Protein AF-T1BEV4-F1 (afdb_monomer_lite)

Sequence (276 aa):
MDVPSLDAVIFLNPRDSVIDVVQSVGRVMRKSPGKEYGYIILPIATTWDMEPEEALDNNENFRVVWTVLQALRAHDERLNAEINKIELNKKESDRIQVIGLKETPLPKQGLPLTFDDQDIGQWKEAIYARIVKKCGTKRYWESWSNDVATIAQTQISRIKGLISSPDPHPRTVFNEFLESLRSTINPDIGQEEAIEMLSQHIITKPVFDALFAGGSFVQNNPVSQSLQKVLIELEGRSLEVETKELEGFYDDVRERASGIDNAEGRQKIVVELYDK

Structure (mmCIF, N/CA/C/O backbone):
data_AF-T1BEV4-F1
#
_entry.id   AF-T1BEV4-F1
#
loop_
_atom_site.group_PDB
_atom_site.id
_atom_site.type_symbol
_atom_site.label_atom_id
_atom_site.label_alt_id
_atom_site.label_comp_id
_atom_site.label_asym_id
_atom_site.label_entity_id
_atom_site.label_seq_id
_atom_site.pdbx_PDB_ins_code
_atom_site.Cartn_x
_atom_site.Cartn_y
_atom_site.Cartn_z
_atom_site.occupancy
_atom_site.B_iso_or_equiv
_atom_site.auth_seq_id
_atom_site.auth_comp_id
_atom_site.auth_asym_id
_atom_site.auth_atom_id
_atom_site.pdbx_PDB_model_num
ATOM 1 N N . MET A 1 1 ? -8.264 4.330 -38.714 1.00 51.75 1 MET A N 1
ATOM 2 C CA . MET A 1 1 ? -8.455 2.871 -38.839 1.00 51.75 1 MET A CA 1
ATOM 3 C C . MET A 1 1 ? -8.085 2.223 -37.519 1.00 51.75 1 MET A C 1
ATOM 5 O O . MET A 1 1 ? -7.135 2.671 -36.888 1.00 51.75 1 MET A O 1
ATOM 9 N N . ASP A 1 2 ? -8.878 1.262 -37.068 1.00 55.88 2 ASP A N 1
ATOM 10 C CA . ASP A 1 2 ? -8.770 0.632 -35.754 1.00 55.88 2 ASP A CA 1
ATOM 11 C C . ASP A 1 2 ? -8.450 -0.852 -35.947 1.00 55.88 2 ASP A C 1
ATOM 13 O O . ASP A 1 2 ? -9.147 -1.523 -36.705 1.00 55.88 2 ASP A O 1
ATOM 17 N N . VAL A 1 3 ? -7.361 -1.336 -35.348 1.00 65.19 3 VAL A N 1
ATOM 18 C CA . VAL A 1 3 ? -6.818 -2.676 -35.617 1.00 65.19 3 VAL A CA 1
ATOM 19 C C . VAL A 1 3 ? -6.565 -3.377 -34.277 1.00 65.19 3 VAL A C 1
ATOM 21 O O . VAL A 1 3 ? -5.513 -3.176 -33.674 1.00 65.19 3 VAL A O 1
ATOM 24 N N . PRO A 1 4 ? -7.527 -4.178 -33.775 1.00 64.62 4 PRO A N 1
ATOM 25 C CA . PRO A 1 4 ? -7.416 -4.868 -32.483 1.00 64.62 4 PRO A CA 1
ATOM 26 C C . PRO A 1 4 ? -6.271 -5.890 -32.399 1.00 64.62 4 PRO A C 1
ATOM 28 O O . PRO A 1 4 ? -5.855 -6.258 -31.303 1.00 64.62 4 PRO A O 1
ATOM 31 N N . SER A 1 5 ? -5.744 -6.334 -33.542 1.00 72.81 5 SER A N 1
ATOM 32 C CA . SER A 1 5 ? -4.659 -7.316 -33.651 1.00 72.81 5 SER A CA 1
ATOM 33 C C . SER A 1 5 ? -3.255 -6.719 -33.479 1.00 72.81 5 SER A C 1
ATOM 35 O O . SER A 1 5 ? -2.282 -7.330 -33.895 1.00 72.81 5 SER A O 1
ATOM 37 N N . LEU A 1 6 ? -3.127 -5.499 -32.953 1.00 81.88 6 LEU A N 1
ATOM 38 C CA . LEU A 1 6 ? -1.830 -4.843 -32.793 1.00 81.88 6 LEU A CA 1
ATOM 39 C C . LEU A 1 6 ? -1.075 -5.419 -31.584 1.00 81.88 6 LEU A C 1
ATOM 41 O O . LEU A 1 6 ? -1.461 -5.153 -30.447 1.00 81.88 6 LEU A O 1
ATOM 45 N N . ASP A 1 7 ? 0.001 -6.171 -31.808 1.00 83.81 7 ASP A N 1
ATOM 46 C CA . ASP A 1 7 ? 0.716 -6.884 -30.736 1.00 83.81 7 ASP A CA 1
ATOM 47 C C . ASP A 1 7 ? 1.642 -5.999 -29.897 1.00 83.81 7 ASP A C 1
ATOM 49 O O . ASP A 1 7 ? 1.833 -6.263 -28.710 1.00 83.81 7 ASP A O 1
ATOM 53 N N . ALA A 1 8 ? 2.186 -4.927 -30.480 1.00 88.31 8 ALA A N 1
ATOM 54 C CA . ALA A 1 8 ? 3.140 -4.059 -29.803 1.00 88.31 8 ALA A CA 1
ATOM 55 C C . ALA A 1 8 ? 3.024 -2.584 -30.211 1.00 88.31 8 ALA A C 1
ATOM 57 O O . ALA A 1 8 ? 2.630 -2.258 -31.332 1.00 88.31 8 ALA A O 1
ATOM 58 N N . VAL A 1 9 ? 3.436 -1.692 -29.308 1.00 89.19 9 VAL A N 1
ATOM 59 C CA . VAL A 1 9 ? 3.737 -0.283 -29.598 1.00 89.19 9 VAL A CA 1
ATOM 60 C C . VAL A 1 9 ? 5.173 0.025 -29.197 1.00 89.19 9 VAL A C 1
ATOM 62 O O . VAL A 1 9 ? 5.643 -0.425 -28.153 1.00 89.19 9 VAL A O 1
ATOM 65 N N . ILE A 1 10 ? 5.863 0.806 -30.024 1.00 89.50 10 ILE A N 1
ATOM 66 C CA . ILE A 1 10 ? 7.242 1.231 -29.779 1.00 89.50 10 ILE A CA 1
ATOM 67 C C . ILE A 1 10 ? 7.268 2.754 -29.680 1.00 89.50 10 ILE A C 1
ATOM 69 O O . ILE A 1 10 ? 6.798 3.440 -30.592 1.00 89.50 10 ILE A O 1
ATOM 73 N N . PHE A 1 11 ? 7.829 3.288 -28.595 1.00 86.38 11 PHE A N 1
ATOM 74 C CA . PHE A 1 11 ? 8.043 4.728 -28.436 1.00 86.38 11 PHE A CA 1
ATOM 75 C C . PHE A 1 11 ? 9.518 5.062 -28.655 1.00 86.38 11 PHE A C 1
ATOM 77 O O . PHE A 1 11 ? 10.328 4.928 -27.749 1.00 86.38 11 PHE A O 1
ATOM 84 N N . LEU A 1 12 ? 9.859 5.493 -29.872 1.00 81.56 12 LEU A N 1
ATOM 85 C CA . LEU A 1 12 ? 11.235 5.864 -30.236 1.00 81.56 12 LEU A CA 1
ATOM 86 C C . LEU A 1 12 ? 11.636 7.258 -29.743 1.00 81.56 12 LEU A C 1
ATOM 88 O O . LEU A 1 12 ? 12.811 7.512 -29.524 1.00 81.56 12 LEU A O 1
ATOM 92 N N . ASN A 1 13 ? 10.664 8.160 -29.602 1.00 77.44 13 ASN A N 1
ATOM 93 C CA . ASN A 1 13 ? 10.885 9.548 -29.209 1.00 77.44 13 ASN A CA 1
ATOM 94 C C . ASN A 1 13 ? 9.900 9.959 -28.107 1.00 77.44 13 ASN A C 1
ATOM 96 O O . ASN A 1 13 ? 8.783 9.422 -28.062 1.00 77.44 13 ASN A O 1
ATOM 100 N N . PRO A 1 14 ? 10.271 10.942 -27.262 1.00 69.06 14 PRO A N 1
ATOM 101 C CA . PRO A 1 14 ? 9.357 11.515 -26.285 1.00 69.06 14 PRO A CA 1
ATOM 102 C C . PRO A 1 14 ? 8.094 12.047 -26.958 1.00 69.06 14 PRO A C 1
ATOM 104 O O . PRO A 1 14 ? 8.155 12.711 -27.991 1.00 69.06 14 PRO A O 1
ATOM 107 N N . ARG A 1 15 ? 6.941 11.760 -26.353 1.00 70.31 15 ARG A N 1
ATOM 108 C CA . ARG A 1 15 ? 5.677 12.429 -26.661 1.00 70.31 15 ARG A CA 1
ATOM 109 C C . ARG A 1 15 ? 5.476 13.513 -25.615 1.00 70.31 15 ARG A C 1
ATOM 111 O O . ARG A 1 15 ? 5.489 13.208 -24.426 1.00 70.31 15 ARG A O 1
ATOM 118 N N . ASP A 1 16 ? 5.228 14.740 -26.052 1.00 67.94 16 ASP A N 1
ATOM 119 C CA . ASP A 1 16 ? 4.915 15.837 -25.126 1.00 67.94 16 ASP A CA 1
ATOM 120 C C . ASP A 1 16 ? 3.511 15.682 -24.509 1.00 67.94 16 ASP A C 1
ATOM 122 O O . ASP A 1 16 ? 3.211 16.242 -23.458 1.00 67.94 16 ASP A O 1
ATOM 126 N N . SER A 1 17 ? 2.648 14.876 -25.143 1.00 78.88 17 SER A N 1
ATOM 127 C CA . SER A 1 17 ? 1.273 14.612 -24.716 1.00 78.88 17 SER A CA 1
ATOM 128 C C . SER A 1 17 ? 1.148 13.254 -24.023 1.00 78.88 17 SER A C 1
ATOM 130 O O . SER A 1 17 ? 1.255 12.198 -24.649 1.00 78.88 17 SER A O 1
ATOM 132 N N . VAL A 1 18 ? 0.828 13.285 -22.728 1.00 75.12 18 VAL A N 1
ATOM 133 C CA . VAL A 1 18 ? 0.427 12.104 -21.940 1.00 75.12 18 VAL A CA 1
ATOM 134 C C . VAL A 1 18 ? -0.802 11.425 -22.560 1.00 75.12 18 VAL A C 1
ATOM 136 O O . VAL A 1 18 ? -0.874 10.200 -22.622 1.00 75.12 18 VAL A O 1
ATOM 139 N N . ILE A 1 19 ? -1.745 12.211 -23.089 1.00 79.75 19 ILE A N 1
ATOM 140 C CA . ILE A 1 19 ? -2.977 11.706 -23.714 1.00 79.75 19 ILE A CA 1
ATOM 141 C C . ILE A 1 19 ? -2.645 10.855 -24.946 1.00 79.75 19 ILE A C 1
ATOM 143 O O . ILE A 1 19 ? -3.225 9.784 -25.133 1.00 79.75 19 ILE A O 1
ATOM 147 N N . ASP A 1 20 ? -1.672 11.276 -25.755 1.00 80.50 20 ASP A N 1
ATOM 148 C CA . ASP A 1 20 ? -1.245 10.537 -26.947 1.00 80.50 20 ASP A CA 1
ATOM 149 C C . ASP A 1 20 ? -0.638 9.181 -26.583 1.00 80.50 20 ASP A C 1
ATOM 151 O O . ASP A 1 20 ? -0.859 8.187 -27.283 1.00 80.50 20 ASP A O 1
ATOM 155 N N . VAL A 1 21 ? 0.116 9.133 -25.482 1.00 82.19 21 VAL A N 1
ATOM 156 C CA . VAL A 1 21 ? 0.695 7.894 -24.958 1.00 82.19 21 VAL A CA 1
ATOM 157 C C . VAL A 1 21 ? -0.414 6.929 -24.550 1.00 82.19 21 VAL A C 1
ATOM 159 O O . VAL A 1 21 ? -0.429 5.792 -25.022 1.00 82.19 21 VAL A O 1
ATOM 162 N N . VAL A 1 22 ? -1.384 7.389 -23.754 1.00 81.75 22 VAL A N 1
ATOM 163 C CA . VAL A 1 22 ? -2.514 6.562 -23.297 1.00 81.75 22 VAL A CA 1
ATOM 164 C C . VAL A 1 22 ? -3.332 6.044 -24.478 1.00 81.75 22 VAL A C 1
ATOM 166 O O . VAL A 1 22 ? -3.654 4.859 -24.536 1.00 81.75 22 VAL A O 1
ATOM 169 N N . GLN A 1 23 ? -3.620 6.894 -25.466 1.00 82.69 23 GLN A N 1
ATOM 170 C CA . GLN A 1 23 ? -4.350 6.494 -26.673 1.00 82.69 23 GLN A CA 1
ATOM 171 C C . GLN A 1 23 ? -3.584 5.452 -27.496 1.00 82.69 23 GLN A C 1
ATOM 173 O O . GLN A 1 23 ? -4.185 4.518 -28.028 1.00 82.69 23 GLN A O 1
ATOM 178 N N . SER A 1 24 ? -2.261 5.591 -27.599 1.00 83.25 24 SER A N 1
ATOM 179 C CA . SER A 1 24 ? -1.410 4.652 -28.338 1.00 83.25 24 SER A CA 1
ATOM 180 C C . SER A 1 24 ? -1.341 3.294 -27.641 1.00 83.25 24 SER A C 1
ATOM 182 O O . SER A 1 24 ? -1.494 2.261 -28.291 1.00 83.25 24 SER A O 1
ATOM 184 N N . VAL A 1 25 ? -1.202 3.282 -26.314 1.00 83.44 25 VAL A N 1
ATOM 185 C CA . VAL A 1 25 ? -1.190 2.038 -25.534 1.00 83.44 25 VAL A CA 1
ATOM 186 C C . VAL A 1 25 ? -2.572 1.383 -25.492 1.00 83.44 25 VAL A C 1
ATOM 188 O O . VAL A 1 25 ? -2.686 0.171 -25.663 1.00 83.44 25 VAL A O 1
ATOM 191 N N . GLY A 1 26 ? -3.643 2.167 -25.361 1.00 81.56 26 GLY A N 1
ATOM 192 C CA . GLY A 1 26 ? -5.020 1.665 -25.356 1.00 81.56 26 GLY A CA 1
ATOM 193 C C . GLY A 1 26 ? -5.419 0.935 -26.644 1.00 81.56 26 GLY A C 1
ATOM 194 O O . GLY A 1 26 ? -6.353 0.133 -26.635 1.00 81.56 26 GLY A O 1
ATOM 195 N N . ARG A 1 27 ? -4.700 1.159 -27.754 1.00 81.50 27 ARG A N 1
ATOM 196 C CA . ARG A 1 27 ? -4.850 0.375 -28.992 1.00 81.50 27 ARG A CA 1
ATOM 197 C C . ARG A 1 27 ? -4.244 -1.023 -28.863 1.00 81.50 27 ARG A C 1
ATOM 199 O O . ARG A 1 27 ? -4.867 -1.982 -29.306 1.00 81.50 27 ARG A O 1
ATOM 206 N N . VAL A 1 28 ? -3.081 -1.139 -28.221 1.00 84.50 28 VAL A N 1
ATOM 207 C CA . VAL A 1 28 ? -2.393 -2.417 -27.967 1.00 84.50 28 VAL A CA 1
ATOM 208 C C . VAL A 1 28 ? -3.131 -3.242 -26.915 1.00 84.50 28 VAL A C 1
ATOM 210 O O . VAL A 1 28 ? -3.188 -4.457 -27.020 1.00 84.50 28 VAL A O 1
ATOM 213 N N . MET A 1 29 ? -3.750 -2.631 -25.909 1.00 78.44 29 MET A N 1
ATOM 214 C CA . MET A 1 29 ? -4.339 -3.389 -24.790 1.00 78.44 29 MET A CA 1
ATOM 215 C C . MET A 1 29 ? -5.648 -4.127 -25.120 1.00 78.44 29 MET A C 1
ATOM 217 O O . MET A 1 29 ? -6.229 -4.799 -24.268 1.00 78.44 29 MET A O 1
ATOM 221 N N . ARG A 1 30 ? -6.138 -4.034 -26.358 1.00 82.25 30 ARG A N 1
ATOM 222 C CA . ARG A 1 30 ? -7.382 -4.687 -26.776 1.00 82.25 30 ARG A CA 1
ATOM 223 C C . ARG A 1 30 ? -7.187 -6.185 -26.968 1.00 82.25 30 ARG A C 1
ATOM 225 O O . ARG A 1 30 ? -6.189 -6.634 -27.529 1.00 82.25 30 ARG A O 1
ATOM 232 N N . LYS A 1 31 ? -8.184 -6.953 -26.524 1.00 84.94 31 LYS A N 1
ATOM 233 C CA . LYS A 1 31 ? -8.220 -8.406 -26.703 1.00 84.94 31 LYS A CA 1
ATOM 234 C C . LYS A 1 31 ? -8.505 -8.753 -28.162 1.00 84.94 31 LYS A C 1
ATOM 236 O O . LYS A 1 31 ? -9.389 -8.165 -28.783 1.00 84.94 31 LYS A O 1
ATOM 241 N N . SER A 1 32 ? -7.788 -9.747 -28.668 1.00 87.12 32 SER A N 1
ATOM 242 C CA . SER A 1 32 ? -7.964 -10.316 -30.003 1.00 87.12 32 SER A CA 1
ATOM 243 C C . SER A 1 32 ? -7.764 -11.834 -29.923 1.00 87.12 32 SER A C 1
ATOM 245 O O . SER A 1 32 ? -6.961 -12.280 -29.098 1.00 87.12 32 SER A O 1
ATOM 247 N N . PRO A 1 33 ? -8.463 -12.648 -30.736 1.00 86.44 33 PRO A N 1
ATOM 248 C CA . PRO A 1 33 ? -8.212 -14.085 -30.804 1.00 86.44 33 PRO A CA 1
ATOM 249 C C . PRO A 1 33 ? -6.727 -14.379 -31.067 1.00 86.44 33 PRO A C 1
ATOM 251 O O . PRO A 1 33 ? -6.141 -13.792 -31.974 1.00 86.44 33 PRO A O 1
ATOM 254 N N . GLY A 1 34 ? -6.125 -15.259 -30.261 1.00 84.31 34 GLY A N 1
ATOM 255 C CA . GLY A 1 34 ? -4.711 -15.650 -30.373 1.00 84.31 34 GLY A CA 1
ATOM 256 C C . GLY A 1 34 ? -3.701 -14.708 -29.707 1.00 84.31 34 GLY A C 1
ATOM 257 O O . GLY A 1 34 ? -2.520 -15.031 -29.674 1.00 84.31 34 GLY A O 1
ATOM 258 N N . LYS A 1 35 ? -4.139 -13.573 -29.150 1.00 86.69 35 LYS A N 1
ATOM 259 C CA . LYS A 1 35 ? -3.260 -12.625 -28.461 1.00 86.69 35 LYS A CA 1
ATOM 260 C C . LYS A 1 35 ? -3.222 -12.891 -26.959 1.00 86.69 35 LYS A C 1
ATOM 262 O O . LYS A 1 35 ? -4.224 -12.687 -26.273 1.00 86.69 35 LYS A O 1
ATOM 267 N N . GLU A 1 36 ? -2.055 -13.284 -26.455 1.00 84.25 36 GLU A N 1
ATOM 268 C CA . GLU A 1 36 ? -1.827 -13.492 -25.018 1.00 84.25 36 GLU A CA 1
ATOM 269 C C . GLU A 1 36 ? -1.378 -12.208 -24.307 1.00 84.25 36 GLU A C 1
ATOM 271 O O . GLU A 1 36 ? -1.879 -11.892 -23.228 1.00 84.25 36 GLU A O 1
ATOM 276 N N . TYR A 1 37 ? -0.501 -11.426 -24.946 1.00 85.19 37 TYR A N 1
ATOM 277 C CA . TYR A 1 37 ? 0.087 -10.213 -24.375 1.00 85.19 37 TYR A CA 1
ATOM 278 C C . TYR A 1 37 ? 0.076 -9.049 -25.369 1.00 85.19 37 TYR A C 1
ATOM 280 O O . TYR A 1 37 ? 0.082 -9.233 -26.585 1.00 85.19 37 TYR A O 1
ATOM 288 N N . GLY A 1 38 ? 0.042 -7.830 -24.832 1.00 88.06 38 GLY A N 1
ATOM 289 C CA . GLY A 1 38 ? 0.290 -6.600 -25.574 1.00 88.06 38 GLY A CA 1
ATOM 290 C C . GLY A 1 38 ? 1.582 -5.962 -25.078 1.00 88.06 38 GLY A C 1
ATOM 291 O O . GLY A 1 38 ? 1.722 -5.741 -23.877 1.00 88.06 38 GLY A O 1
ATOM 292 N N . TYR A 1 39 ? 2.516 -5.674 -25.981 1.00 89.00 39 TYR A N 1
ATOM 293 C CA . TYR A 1 39 ? 3.852 -5.203 -25.618 1.00 89.00 39 TYR A CA 1
ATOM 294 C C . TYR A 1 39 ? 3.997 -3.691 -25.788 1.00 89.00 39 TYR A C 1
ATOM 296 O O . TYR A 1 39 ? 3.563 -3.100 -26.777 1.00 89.00 39 TYR A O 1
ATOM 304 N N . ILE A 1 40 ? 4.659 -3.058 -24.825 1.00 89.56 40 ILE A N 1
ATOM 305 C CA . ILE A 1 40 ? 5.091 -1.663 -24.908 1.00 89.56 40 ILE A CA 1
ATOM 306 C C . ILE A 1 40 ? 6.611 -1.684 -24.860 1.00 89.56 40 ILE A C 1
ATOM 308 O O . ILE A 1 40 ? 7.188 -2.129 -23.873 1.00 89.56 40 ILE A O 1
ATOM 312 N N . ILE A 1 41 ? 7.253 -1.234 -25.934 1.00 89.88 41 ILE A N 1
ATOM 313 C CA . ILE A 1 41 ? 8.705 -1.300 -26.087 1.00 89.88 41 ILE A CA 1
ATOM 314 C C . ILE A 1 41 ? 9.267 0.119 -26.051 1.00 89.88 41 ILE A C 1
ATOM 316 O O . ILE A 1 41 ? 8.861 0.988 -26.828 1.00 89.88 41 ILE A O 1
ATOM 320 N N . LEU A 1 42 ? 10.211 0.338 -25.140 1.00 88.50 42 LEU A N 1
ATOM 321 C CA . LEU A 1 42 ? 10.866 1.619 -24.898 1.00 88.50 42 LEU A CA 1
ATOM 322 C C . LEU A 1 42 ? 12.375 1.451 -25.128 1.00 88.50 42 LEU A C 1
ATOM 324 O O . LEU A 1 42 ? 13.092 1.099 -24.193 1.00 88.50 42 LEU A O 1
ATOM 328 N N . PRO A 1 43 ? 12.865 1.621 -26.367 1.00 86.94 43 PRO A N 1
ATOM 329 C CA . PRO A 1 43 ? 14.290 1.544 -26.642 1.00 86.94 43 PRO A CA 1
ATOM 330 C C . PRO A 1 43 ? 14.992 2.793 -26.113 1.00 86.94 43 PRO A C 1
ATOM 332 O O . PRO A 1 43 ? 14.565 3.917 -26.374 1.00 86.94 43 PRO A O 1
ATOM 335 N N . ILE A 1 44 ? 16.083 2.587 -25.380 1.00 82.81 44 ILE A N 1
ATOM 336 C CA . ILE A 1 44 ? 16.881 3.662 -24.795 1.00 82.81 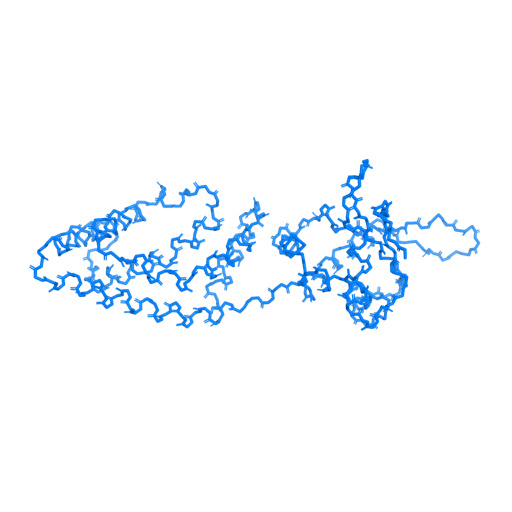44 ILE A CA 1
ATOM 337 C C . ILE A 1 44 ? 18.334 3.407 -25.165 1.00 82.81 44 ILE A C 1
ATOM 339 O O . ILE A 1 44 ? 18.839 2.302 -24.977 1.00 82.81 44 ILE A O 1
ATOM 343 N N . ALA A 1 45 ? 18.996 4.438 -25.679 1.00 79.75 45 ALA A N 1
ATOM 344 C CA . ALA A 1 45 ? 20.436 4.438 -25.875 1.00 79.75 45 ALA A CA 1
ATOM 345 C C . ALA A 1 45 ? 21.089 5.265 -24.764 1.00 79.75 45 ALA A C 1
ATOM 347 O O . ALA A 1 45 ? 20.669 6.395 -24.492 1.00 79.75 45 ALA A O 1
ATOM 348 N N . THR A 1 46 ? 22.118 4.700 -24.140 1.00 74.25 46 THR A N 1
ATOM 349 C CA . THR A 1 46 ? 22.951 5.379 -23.146 1.00 74.25 46 THR A CA 1
ATOM 350 C C . THR A 1 46 ? 24.421 5.123 -23.446 1.00 74.25 46 THR A C 1
ATOM 352 O O . THR A 1 46 ? 24.762 4.158 -24.134 1.00 74.25 46 THR A O 1
ATOM 355 N N . THR A 1 47 ? 25.281 6.015 -22.975 1.00 70.62 47 THR A N 1
ATOM 356 C CA . THR A 1 47 ? 26.730 5.898 -23.111 1.00 70.62 47 THR A CA 1
ATOM 357 C C . THR A 1 47 ? 27.325 5.195 -21.889 1.00 70.62 47 THR A C 1
ATOM 359 O O . THR A 1 47 ? 26.707 5.138 -20.827 1.00 70.62 47 THR A O 1
ATOM 362 N N . TRP A 1 48 ? 28.505 4.601 -22.067 1.00 66.12 48 TRP A N 1
ATOM 363 C CA . TRP A 1 48 ? 29.224 3.819 -21.050 1.00 66.12 48 TRP A CA 1
ATOM 364 C C . TRP A 1 48 ? 30.062 4.686 -20.097 1.00 66.12 48 TRP A C 1
ATOM 366 O O . TRP A 1 48 ? 30.653 4.173 -19.156 1.00 66.12 48 TRP A O 1
ATOM 376 N N . ASP A 1 49 ? 30.153 5.987 -20.361 1.00 71.19 49 ASP A N 1
ATOM 377 C CA . ASP A 1 49 ? 30.958 6.957 -19.616 1.00 71.19 49 ASP A CA 1
ATOM 378 C C . ASP A 1 49 ? 30.185 7.651 -18.483 1.00 71.19 49 ASP A C 1
ATOM 380 O O . ASP A 1 49 ? 30.746 8.510 -17.803 1.00 71.19 49 ASP A O 1
ATOM 384 N N . MET A 1 50 ? 28.914 7.294 -18.280 1.00 73.06 50 MET A N 1
ATOM 385 C CA . MET A 1 50 ? 28.048 7.870 -17.252 1.00 73.06 50 MET A CA 1
ATOM 386 C C . MET A 1 50 ? 27.603 6.811 -16.251 1.00 73.06 50 MET A C 1
ATOM 388 O O . MET A 1 50 ? 27.190 5.715 -16.635 1.00 73.06 50 MET A O 1
ATOM 392 N N . GLU A 1 51 ? 27.609 7.186 -14.974 1.00 81.50 51 GLU A N 1
ATOM 393 C CA . GLU A 1 51 ? 27.007 6.376 -13.918 1.00 81.50 51 GLU A CA 1
ATOM 394 C C . GLU A 1 51 ? 25.484 6.254 -14.137 1.00 81.50 51 GLU A C 1
ATOM 396 O O . GLU A 1 51 ? 24.836 7.240 -14.534 1.00 81.50 51 GLU A O 1
ATOM 401 N N . PRO A 1 52 ? 24.877 5.081 -13.864 1.00 82.62 52 PRO A N 1
ATOM 402 C CA . PRO A 1 52 ? 23.456 4.846 -14.099 1.00 82.62 52 PRO A CA 1
ATOM 403 C C . PRO A 1 52 ? 22.542 5.898 -13.459 1.00 82.62 52 PRO A C 1
ATOM 405 O O . PRO A 1 52 ? 21.611 6.383 -14.106 1.00 82.62 52 PRO A O 1
ATOM 408 N N . GLU A 1 53 ? 22.792 6.298 -12.207 1.00 80.25 53 GLU A N 1
ATOM 409 C CA . GLU A 1 53 ? 21.944 7.279 -11.523 1.00 80.25 53 GLU A CA 1
ATOM 410 C C . GLU A 1 53 ? 21.980 8.664 -12.179 1.00 80.25 53 GLU A C 1
ATOM 412 O O . GLU A 1 53 ? 20.956 9.352 -12.210 1.00 80.25 53 GLU A O 1
ATOM 417 N N . GLU A 1 54 ? 23.132 9.078 -12.708 1.00 80.81 54 GLU A N 1
ATOM 418 C CA . GLU A 1 54 ? 23.295 10.381 -13.353 1.00 80.81 54 GLU A CA 1
ATOM 419 C C . GLU A 1 54 ? 22.575 10.417 -14.706 1.00 80.81 54 GLU A C 1
ATOM 421 O O . GLU A 1 54 ? 21.810 11.345 -15.002 1.00 80.81 54 GLU A O 1
ATOM 426 N N . ALA A 1 55 ? 22.740 9.359 -15.500 1.00 81.19 55 ALA A N 1
ATOM 427 C CA . ALA A 1 55 ? 22.092 9.231 -16.798 1.00 81.19 55 ALA A CA 1
ATOM 428 C C . ALA A 1 55 ? 20.557 9.171 -16.690 1.00 81.19 55 ALA A C 1
ATOM 430 O O . ALA A 1 55 ? 19.849 9.746 -17.522 1.00 81.19 55 ALA A O 1
ATOM 431 N N . LEU A 1 56 ? 20.026 8.527 -15.645 1.00 81.88 56 LEU A N 1
ATOM 432 C CA . LEU A 1 56 ? 18.582 8.428 -15.397 1.00 81.88 56 LEU A CA 1
ATOM 433 C C . LEU A 1 56 ? 17.930 9.770 -15.005 1.00 81.88 56 LEU A C 1
ATOM 435 O O . LEU A 1 56 ? 16.698 9.914 -15.100 1.00 81.88 56 LEU A O 1
ATOM 439 N N . ASP A 1 57 ? 18.732 10.752 -14.581 1.00 71.94 57 ASP A N 1
ATOM 440 C CA . ASP A 1 57 ? 18.263 12.040 -14.059 1.00 71.94 57 ASP A CA 1
ATOM 441 C C . ASP A 1 57 ? 18.278 13.138 -15.110 1.00 71.94 57 ASP A C 1
ATOM 443 O O . ASP A 1 57 ? 17.311 13.901 -15.191 1.00 71.94 57 ASP A O 1
ATOM 447 N N . ASN A 1 58 ? 19.328 13.170 -15.929 1.00 66.19 58 ASN A N 1
ATOM 448 C CA . ASN A 1 58 ? 19.671 14.336 -16.739 1.00 66.19 58 ASN A CA 1
ATOM 449 C C . ASN A 1 58 ? 19.595 14.108 -18.254 1.00 66.19 58 ASN A C 1
ATOM 451 O O . ASN A 1 58 ? 20.001 14.980 -19.018 1.00 66.19 58 ASN A O 1
ATOM 455 N N . ASN A 1 59 ? 19.063 12.973 -18.713 1.00 67.25 59 ASN A N 1
ATOM 456 C CA . ASN A 1 59 ? 19.062 12.635 -20.135 1.00 67.25 59 ASN A CA 1
ATOM 457 C C . ASN A 1 59 ? 17.647 12.646 -20.747 1.00 67.25 59 ASN A C 1
ATOM 459 O O . ASN A 1 59 ? 16.711 12.011 -20.247 1.00 67.25 59 ASN A O 1
ATOM 463 N N . GLU A 1 60 ? 17.498 13.352 -21.873 1.00 69.50 60 GLU A N 1
ATOM 464 C CA . GLU A 1 60 ? 16.257 13.423 -22.656 1.00 69.50 60 GLU A CA 1
ATOM 465 C C . GLU A 1 60 ? 15.763 12.039 -23.105 1.00 69.50 60 GLU A C 1
ATOM 467 O O . GLU A 1 60 ? 14.551 11.820 -23.195 1.00 69.50 60 GLU A O 1
ATOM 472 N N . ASN A 1 61 ? 16.678 11.083 -23.294 1.00 74.06 61 ASN A N 1
ATOM 473 C CA . ASN A 1 61 ? 16.367 9.714 -23.707 1.00 74.06 61 ASN A CA 1
ATOM 474 C C . ASN A 1 61 ? 15.498 8.983 -22.671 1.00 74.06 61 ASN A C 1
ATOM 476 O O . ASN A 1 61 ? 14.579 8.247 -23.031 1.00 74.06 61 ASN A O 1
ATOM 480 N N . PHE A 1 62 ? 15.718 9.230 -21.375 1.00 81.69 62 PHE A N 1
ATOM 481 C CA . PHE A 1 62 ? 14.940 8.598 -20.303 1.00 81.69 62 PHE A CA 1
ATOM 482 C C . PHE A 1 62 ? 13.635 9.335 -19.992 1.00 81.69 62 PHE A C 1
ATOM 484 O O . PHE A 1 62 ? 12.750 8.777 -19.340 1.00 81.69 62 PHE A O 1
ATOM 491 N N . ARG A 1 63 ? 13.452 10.564 -20.495 1.00 81.00 63 ARG A N 1
ATOM 492 C CA . ARG A 1 63 ? 12.196 11.312 -20.325 1.00 81.00 63 ARG A CA 1
ATOM 493 C C . ARG A 1 63 ? 11.003 10.522 -20.860 1.00 81.00 63 ARG A C 1
ATOM 495 O O . ARG A 1 63 ? 9.973 10.473 -20.196 1.00 81.00 63 ARG A O 1
ATOM 502 N N . VAL A 1 64 ? 11.166 9.854 -22.006 1.00 81.00 64 VAL A N 1
ATOM 503 C CA . VAL A 1 64 ? 10.126 9.009 -22.627 1.00 81.00 64 VAL A CA 1
ATOM 504 C C . VAL A 1 64 ? 9.643 7.935 -21.666 1.00 81.00 64 VAL A C 1
ATOM 506 O O . VAL A 1 64 ? 8.441 7.740 -21.507 1.00 81.00 64 VAL A O 1
ATOM 509 N N . VAL A 1 65 ? 10.585 7.271 -20.999 1.00 85.81 65 VAL A N 1
ATOM 510 C CA . VAL A 1 65 ? 10.314 6.173 -20.071 1.00 85.81 65 VAL A CA 1
ATOM 511 C C . VAL A 1 65 ? 9.441 6.657 -18.931 1.00 85.81 65 VAL A C 1
ATOM 513 O O . VAL A 1 65 ? 8.397 6.070 -18.651 1.00 85.81 65 VAL A O 1
ATOM 516 N N . TRP A 1 66 ? 9.828 7.777 -18.319 1.00 85.94 66 TRP A N 1
ATOM 517 C CA . TRP A 1 66 ? 9.094 8.350 -17.198 1.00 85.94 66 TRP A CA 1
ATOM 518 C C . TRP A 1 66 ? 7.707 8.830 -17.608 1.00 85.94 66 TRP A C 1
ATOM 520 O O . TRP A 1 66 ? 6.742 8.532 -16.910 1.00 85.94 66 TRP A O 1
ATOM 530 N N . THR A 1 67 ? 7.578 9.494 -18.757 1.00 82.88 67 THR A N 1
ATOM 531 C CA . THR A 1 67 ? 6.275 9.927 -19.275 1.00 82.88 67 THR A CA 1
ATOM 532 C C . THR A 1 67 ? 5.357 8.736 -19.541 1.00 82.88 67 THR A C 1
ATOM 534 O O . THR A 1 67 ? 4.191 8.775 -19.156 1.00 82.88 67 THR A O 1
ATOM 537 N N . VAL A 1 68 ? 5.868 7.663 -20.154 1.00 85.56 68 VAL A N 1
ATOM 538 C CA . VAL A 1 68 ? 5.063 6.473 -20.460 1.00 85.56 68 VAL A CA 1
ATOM 539 C C . VAL A 1 68 ? 4.647 5.735 -19.193 1.00 85.56 68 VAL A C 1
ATOM 541 O O . VAL A 1 68 ? 3.469 5.421 -19.038 1.00 85.56 68 VAL A O 1
ATOM 544 N N . LEU A 1 69 ? 5.567 5.510 -18.255 1.00 85.62 69 LEU A N 1
ATOM 545 C CA . LEU A 1 69 ? 5.246 4.844 -16.992 1.00 85.62 69 LEU A CA 1
ATOM 546 C C . LEU A 1 69 ? 4.246 5.647 -16.153 1.00 85.62 69 LEU A C 1
ATOM 548 O O . LEU A 1 69 ? 3.297 5.068 -15.627 1.00 85.62 69 LEU A O 1
ATOM 552 N N . GLN A 1 70 ? 4.399 6.972 -16.071 1.00 81.25 70 GLN A N 1
ATOM 553 C CA . GLN A 1 70 ? 3.445 7.836 -15.367 1.00 81.25 70 GLN A CA 1
ATOM 554 C C . GLN A 1 70 ? 2.064 7.826 -16.029 1.00 81.25 70 GLN A C 1
ATOM 556 O O . GLN A 1 70 ? 1.055 7.715 -15.332 1.00 81.25 70 GLN A O 1
ATOM 561 N N . ALA A 1 71 ? 2.017 7.896 -17.364 1.00 81.94 71 ALA A N 1
ATOM 562 C CA . ALA A 1 71 ? 0.775 7.833 -18.129 1.00 81.94 71 ALA A CA 1
ATOM 563 C C . ALA A 1 71 ? 0.030 6.514 -17.892 1.00 81.94 71 ALA A C 1
ATOM 565 O O . ALA A 1 71 ? -1.181 6.511 -17.691 1.00 81.94 71 ALA A O 1
ATOM 566 N N . LEU A 1 72 ? 0.755 5.393 -17.889 1.00 83.00 72 LEU A N 1
ATOM 567 C CA . LEU A 1 72 ? 0.163 4.079 -17.660 1.00 83.00 72 LEU A CA 1
ATOM 568 C C . LEU A 1 72 ? -0.308 3.908 -16.223 1.00 83.00 72 LEU A C 1
ATOM 570 O O . LEU A 1 72 ? -1.420 3.437 -16.007 1.00 83.00 72 LEU A O 1
ATOM 574 N N . ARG A 1 73 ? 0.492 4.347 -15.246 1.00 78.06 73 ARG A N 1
ATOM 575 C CA . ARG A 1 73 ? 0.126 4.276 -13.826 1.00 78.06 73 ARG A CA 1
ATOM 576 C C . ARG A 1 73 ? -1.189 4.996 -13.536 1.00 78.06 73 ARG A C 1
ATOM 578 O O . ARG A 1 73 ? -1.980 4.511 -12.741 1.00 78.06 73 ARG A O 1
ATOM 585 N N . ALA A 1 74 ? -1.438 6.137 -14.180 1.00 71.50 74 ALA A N 1
ATOM 586 C CA . ALA A 1 74 ? -2.663 6.914 -13.981 1.00 71.50 74 ALA A CA 1
ATOM 587 C C . ALA A 1 74 ? -3.947 6.182 -14.422 1.00 71.50 74 ALA A C 1
ATOM 589 O O . ALA A 1 74 ? -5.042 6.603 -14.054 1.00 71.50 74 ALA A O 1
ATOM 590 N N . HIS A 1 75 ? -3.825 5.112 -15.211 1.00 74.00 75 HIS A N 1
ATOM 591 C CA . HIS A 1 75 ? -4.959 4.414 -15.815 1.00 74.00 75 HIS A CA 1
ATOM 592 C C . HIS A 1 75 ? -4.938 2.886 -15.619 1.00 74.00 75 HIS A C 1
ATOM 594 O O . HIS A 1 75 ? -5.892 2.225 -16.025 1.00 74.00 75 HIS A O 1
ATOM 600 N N . ASP A 1 76 ? -3.889 2.322 -15.009 1.00 76.88 76 ASP A N 1
ATOM 601 C CA . ASP A 1 76 ? -3.748 0.887 -14.737 1.00 76.88 76 ASP A CA 1
ATOM 602 C C . ASP A 1 76 ? -3.346 0.634 -13.272 1.00 76.88 76 ASP A C 1
ATOM 604 O O . ASP A 1 76 ? -2.172 0.697 -12.894 1.00 76.88 76 ASP A O 1
ATOM 608 N N . GLU A 1 77 ? -4.340 0.287 -12.449 1.00 71.25 77 GLU A N 1
ATOM 609 C CA . GLU A 1 77 ? -4.166 -0.092 -11.037 1.00 71.25 77 GLU A CA 1
ATOM 610 C C . GLU A 1 77 ? -3.214 -1.282 -10.858 1.00 71.25 77 GLU A C 1
ATOM 612 O O . GLU A 1 77 ? -2.486 -1.376 -9.871 1.00 71.25 77 GLU A O 1
ATOM 617 N N . ARG A 1 78 ? -3.161 -2.200 -11.830 1.00 75.38 78 ARG A N 1
ATOM 618 C CA . ARG A 1 78 ? -2.296 -3.378 -11.730 1.00 75.38 78 ARG A CA 1
ATOM 619 C C . ARG A 1 78 ? -0.836 -2.993 -11.915 1.00 75.38 78 ARG A C 1
ATOM 621 O O . ARG A 1 78 ? 0.018 -3.563 -11.245 1.00 75.38 78 ARG A O 1
ATOM 628 N N . LEU A 1 79 ? -0.542 -2.047 -12.810 1.00 79.25 79 LEU A N 1
ATOM 629 C CA . LEU A 1 79 ? 0.812 -1.512 -12.962 1.00 79.25 79 LEU A CA 1
ATOM 630 C C . LEU A 1 79 ? 1.246 -0.757 -11.701 1.00 79.25 79 LEU A C 1
ATOM 632 O O . LEU A 1 79 ? 2.396 -0.885 -11.285 1.00 79.25 79 LEU A O 1
ATOM 636 N N . ASN A 1 80 ? 0.326 -0.023 -11.068 1.00 75.88 80 ASN A N 1
ATOM 637 C CA . ASN A 1 80 ? 0.588 0.639 -9.791 1.00 75.88 80 ASN A CA 1
ATOM 638 C C . ASN A 1 80 ? 0.999 -0.368 -8.705 1.00 75.88 80 ASN A C 1
ATOM 640 O O . ASN A 1 80 ? 2.040 -0.203 -8.067 1.00 75.88 80 ASN A O 1
ATOM 644 N N . ALA A 1 81 ? 0.236 -1.456 -8.562 1.00 74.31 81 ALA A N 1
ATOM 645 C CA . ALA A 1 81 ? 0.555 -2.531 -7.629 1.00 74.31 81 ALA A CA 1
ATOM 646 C C . ALA A 1 81 ? 1.921 -3.180 -7.926 1.00 74.31 81 ALA A C 1
ATOM 648 O O . ALA A 1 81 ? 2.689 -3.440 -7.006 1.00 74.31 81 ALA A O 1
ATOM 649 N N . GLU A 1 82 ? 2.266 -3.406 -9.198 1.00 79.50 82 GLU A N 1
ATOM 650 C CA . GLU A 1 82 ? 3.576 -3.959 -9.574 1.00 79.50 82 GLU A CA 1
ATOM 651 C C . GLU A 1 82 ? 4.745 -3.033 -9.207 1.00 79.50 82 GLU A C 1
ATOM 653 O O . GLU A 1 82 ? 5.746 -3.504 -8.669 1.00 79.50 82 GLU A O 1
ATOM 658 N N . ILE A 1 83 ? 4.620 -1.719 -9.422 1.00 79.81 83 ILE A N 1
ATOM 659 C CA . ILE A 1 83 ? 5.649 -0.747 -9.012 1.00 79.81 83 ILE A CA 1
ATOM 660 C C . ILE A 1 83 ? 5.844 -0.771 -7.490 1.00 79.81 83 ILE A C 1
ATOM 662 O O . ILE A 1 83 ? 6.982 -0.781 -7.016 1.00 79.81 83 ILE A O 1
ATOM 666 N N . ASN A 1 84 ? 4.751 -0.843 -6.725 1.00 73.56 84 ASN A N 1
ATOM 667 C CA . ASN A 1 84 ? 4.818 -0.947 -5.266 1.00 73.56 84 ASN A CA 1
ATOM 668 C C . ASN A 1 84 ? 5.500 -2.258 -4.821 1.00 73.56 84 ASN A C 1
ATOM 670 O O . ASN A 1 84 ? 6.289 -2.256 -3.878 1.00 73.56 84 ASN A O 1
ATOM 674 N N . LYS A 1 85 ? 5.274 -3.380 -5.520 1.00 76.25 85 LYS A N 1
ATOM 675 C CA . LYS A 1 85 ? 5.974 -4.644 -5.224 1.00 76.25 85 LYS A CA 1
ATOM 676 C C . LYS A 1 85 ? 7.477 -4.554 -5.473 1.00 76.25 85 LYS A C 1
ATOM 678 O O . LYS A 1 85 ? 8.241 -5.089 -4.673 1.00 76.25 85 LYS A O 1
ATOM 683 N N . ILE A 1 86 ? 7.908 -3.884 -6.545 1.00 79.38 86 ILE A N 1
ATOM 684 C CA . ILE A 1 86 ? 9.338 -3.675 -6.836 1.00 79.38 86 ILE A CA 1
ATOM 685 C C . ILE A 1 86 ? 10.006 -2.917 -5.677 1.00 79.38 86 ILE A C 1
ATOM 687 O O . ILE A 1 86 ? 11.081 -3.312 -5.225 1.00 79.38 86 ILE A O 1
ATOM 691 N N . GLU A 1 87 ? 9.348 -1.879 -5.147 1.00 73.25 87 GLU A N 1
ATOM 692 C CA . GLU A 1 87 ? 9.843 -1.093 -4.005 1.00 73.25 87 GLU A CA 1
ATOM 693 C C . GLU A 1 87 ? 10.068 -1.934 -2.740 1.00 73.25 87 GLU A C 1
ATOM 695 O O . GLU A 1 87 ? 11.016 -1.685 -1.987 1.00 73.25 87 GLU A O 1
ATOM 700 N N . LEU A 1 88 ? 9.182 -2.898 -2.484 1.00 68.88 88 LEU A N 1
ATOM 701 C CA . LEU A 1 88 ? 9.099 -3.594 -1.199 1.00 68.88 88 LEU A CA 1
ATOM 702 C C . LEU A 1 88 ? 9.777 -4.965 -1.204 1.00 68.88 88 LEU A C 1
ATOM 704 O O . LEU A 1 88 ? 10.347 -5.358 -0.191 1.00 68.88 88 LEU A O 1
ATOM 708 N N . ASN A 1 89 ? 9.761 -5.675 -2.331 1.00 69.94 89 ASN A N 1
ATOM 709 C CA . ASN A 1 89 ? 10.338 -7.015 -2.440 1.00 69.94 89 ASN A CA 1
ATOM 710 C C . ASN A 1 89 ? 11.725 -7.024 -3.087 1.00 69.94 89 ASN A C 1
ATOM 712 O O . ASN A 1 89 ? 12.370 -8.071 -3.079 1.00 69.94 89 ASN A O 1
ATOM 716 N N . LYS A 1 90 ? 12.162 -5.907 -3.697 1.00 66.19 90 LYS A N 1
ATOM 717 C CA . LYS A 1 90 ? 13.388 -5.825 -4.519 1.00 66.19 90 LYS A CA 1
ATOM 718 C C . LYS A 1 90 ? 13.482 -6.942 -5.575 1.00 66.19 90 LYS A C 1
ATOM 720 O O . LYS A 1 90 ? 14.572 -7.336 -5.978 1.00 66.19 90 LYS A O 1
ATOM 725 N N . LYS A 1 91 ? 12.337 -7.486 -5.997 1.00 66.69 91 LYS A N 1
ATOM 726 C CA . LYS A 1 91 ? 12.238 -8.523 -7.026 1.00 66.69 91 LYS A CA 1
ATOM 727 C C . LYS A 1 91 ? 11.922 -7.883 -8.367 1.00 66.69 91 LYS A C 1
ATOM 729 O O . LYS A 1 91 ? 11.241 -6.860 -8.439 1.00 66.69 91 LYS A O 1
ATOM 734 N N . GLU A 1 92 ? 12.402 -8.527 -9.420 1.00 69.62 92 GLU A N 1
ATOM 735 C CA . GLU A 1 92 ? 12.059 -8.181 -10.795 1.00 69.62 92 GLU A CA 1
ATOM 736 C C . GLU A 1 92 ? 10.560 -8.400 -11.042 1.00 69.62 92 GLU A C 1
ATOM 738 O O . GLU A 1 92 ? 9.960 -9.312 -10.471 1.00 69.62 92 GLU A O 1
ATOM 743 N N . SER A 1 93 ? 9.950 -7.557 -11.878 1.00 74.19 93 SER A N 1
ATOM 744 C CA . SER A 1 93 ? 8.541 -7.707 -12.255 1.00 74.19 93 SER A CA 1
ATOM 745 C C . SER A 1 93 ? 8.423 -8.477 -13.565 1.00 74.19 93 SER A C 1
ATOM 747 O O . SER A 1 93 ? 9.121 -8.183 -14.532 1.00 74.19 93 SER A O 1
ATOM 749 N N . ASP A 1 94 ? 7.456 -9.389 -13.645 1.00 75.38 94 ASP A N 1
ATOM 750 C CA . ASP A 1 94 ? 7.140 -10.085 -14.898 1.00 75.38 94 ASP A CA 1
ATOM 751 C C . ASP A 1 94 ? 6.591 -9.128 -15.972 1.00 75.38 94 ASP A C 1
ATOM 753 O O . ASP A 1 94 ? 6.663 -9.417 -17.169 1.00 75.38 94 ASP A O 1
ATOM 757 N N . ARG A 1 95 ? 6.038 -7.978 -15.554 1.00 81.38 95 ARG A N 1
ATOM 758 C CA . ARG A 1 95 ? 5.386 -7.000 -16.441 1.00 81.38 95 ARG A CA 1
ATOM 759 C C . ARG A 1 95 ? 6.297 -5.872 -16.897 1.00 81.38 95 ARG A C 1
ATOM 761 O O . ARG A 1 95 ? 6.089 -5.336 -17.982 1.00 81.38 95 ARG A O 1
ATOM 768 N N . ILE A 1 96 ? 7.262 -5.485 -16.067 1.00 85.44 96 ILE A N 1
ATOM 769 C CA . ILE A 1 96 ? 8.258 -4.467 -16.401 1.00 85.44 96 ILE A CA 1
ATOM 770 C C . ILE A 1 96 ? 9.590 -5.182 -16.534 1.00 85.44 96 ILE A C 1
ATOM 772 O O . ILE A 1 96 ? 10.194 -5.540 -15.533 1.00 85.44 96 ILE A O 1
ATOM 776 N N . GLN A 1 97 ? 10.048 -5.370 -17.768 1.00 86.44 97 GLN A N 1
ATOM 777 C CA . GLN A 1 97 ? 11.309 -6.047 -18.046 1.00 86.44 97 GLN A CA 1
ATOM 778 C C . GLN A 1 97 ? 12.341 -5.040 -18.541 1.00 86.44 97 GLN A C 1
ATOM 780 O O . GLN A 1 97 ? 12.142 -4.377 -19.559 1.00 86.44 97 GLN A O 1
ATOM 785 N N . VAL A 1 98 ? 13.456 -4.941 -17.821 1.00 85.12 98 VAL A N 1
ATOM 786 C CA . VAL A 1 98 ? 14.640 -4.197 -18.261 1.00 85.12 98 VAL A CA 1
ATOM 787 C C . VAL A 1 98 ? 15.597 -5.192 -18.906 1.00 85.12 98 VAL A C 1
ATOM 789 O O . VAL A 1 98 ? 16.092 -6.103 -18.240 1.00 85.12 98 VAL A O 1
ATOM 792 N N . ILE A 1 99 ? 15.820 -5.034 -20.211 1.00 83.50 99 ILE A N 1
ATOM 793 C CA . ILE A 1 99 ? 16.609 -5.958 -21.030 1.00 83.50 99 ILE A CA 1
ATOM 794 C C . ILE A 1 99 ? 17.824 -5.208 -21.573 1.00 83.50 99 ILE A C 1
ATOM 796 O O . ILE A 1 99 ? 17.678 -4.272 -22.357 1.00 83.50 99 ILE A O 1
ATOM 800 N N . GLY A 1 100 ? 19.021 -5.637 -21.171 1.00 80.31 100 GLY A N 1
ATOM 801 C CA . GLY A 1 100 ? 20.272 -5.171 -21.765 1.00 80.31 100 GLY A CA 1
ATOM 802 C C . GLY A 1 100 ? 20.514 -5.863 -23.104 1.00 80.31 100 GLY A C 1
ATOM 803 O O . GLY A 1 100 ? 20.580 -7.091 -23.169 1.00 80.31 100 GLY A O 1
ATOM 804 N N . LEU A 1 101 ? 20.645 -5.087 -24.180 1.00 73.12 101 LEU A N 1
ATOM 805 C CA . LEU A 1 101 ? 21.051 -5.612 -25.482 1.00 73.12 101 LEU A CA 1
ATOM 806 C C . LEU A 1 101 ? 22.577 -5.587 -25.569 1.00 73.12 101 LEU A C 1
ATOM 808 O O . LEU A 1 101 ? 23.188 -4.522 -25.563 1.00 73.12 101 LEU A O 1
ATOM 812 N N . LYS A 1 102 ? 23.190 -6.767 -25.676 1.00 65.69 102 LYS A N 1
ATOM 813 C CA . LYS A 1 102 ? 24.605 -6.883 -26.026 1.00 65.69 102 LYS A CA 1
ATOM 814 C C . LYS A 1 102 ? 24.726 -6.780 -27.542 1.00 65.69 102 LYS A C 1
ATOM 816 O O . LYS A 1 102 ? 24.255 -7.670 -28.252 1.00 65.69 102 LYS A O 1
ATOM 821 N N . GLU A 1 103 ? 25.348 -5.722 -28.055 1.00 57.72 103 GLU A N 1
ATOM 822 C CA . GLU A 1 103 ? 25.819 -5.775 -29.438 1.00 57.72 103 GLU A CA 1
ATOM 823 C C . GLU A 1 103 ? 26.891 -6.864 -29.556 1.00 57.72 103 GLU A C 1
ATOM 825 O O . GLU A 1 103 ? 27.757 -7.024 -28.695 1.00 57.72 103 GLU A O 1
ATOM 830 N N . THR A 1 104 ? 26.836 -7.642 -30.636 1.00 51.72 104 THR A N 1
ATOM 831 C CA . THR A 1 104 ? 27.982 -8.465 -31.027 1.00 51.72 104 THR A CA 1
ATOM 832 C C . THR A 1 104 ? 29.069 -7.493 -31.488 1.00 51.72 104 THR A C 1
ATOM 834 O O . THR A 1 104 ? 28.759 -6.649 -32.331 1.00 51.72 104 THR A O 1
ATOM 837 N N . PRO A 1 105 ? 30.308 -7.551 -30.965 1.00 49.12 105 PRO A N 1
ATOM 838 C CA . PRO A 1 105 ? 31.310 -6.536 -31.262 1.00 49.12 105 PRO A CA 1
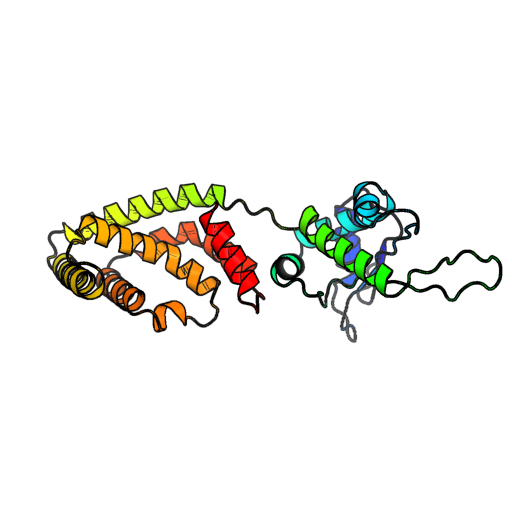ATOM 839 C C . PRO A 1 105 ? 31.517 -6.427 -32.776 1.00 49.12 105 PRO A C 1
ATOM 841 O O . PRO A 1 105 ? 31.912 -7.392 -33.436 1.00 49.12 105 PRO A O 1
ATOM 844 N N . LEU A 1 106 ? 31.244 -5.246 -33.338 1.00 47.50 106 LEU A N 1
ATOM 845 C CA . LEU A 1 106 ? 31.634 -4.928 -34.706 1.00 47.50 106 LEU A CA 1
ATOM 846 C C . LEU A 1 106 ? 33.173 -5.006 -34.777 1.00 47.50 106 LEU A C 1
ATOM 848 O O . LEU A 1 106 ? 33.846 -4.345 -33.986 1.00 47.50 106 LEU A O 1
ATOM 852 N N . PRO A 1 107 ? 33.769 -5.792 -35.698 1.00 46.03 107 PRO A N 1
ATOM 853 C CA . PRO A 1 107 ? 35.181 -6.185 -35.618 1.00 46.03 107 PRO A CA 1
ATOM 854 C C . PRO A 1 107 ? 36.208 -5.070 -35.896 1.00 46.03 107 PRO A C 1
ATOM 856 O O . PRO A 1 107 ? 37.350 -5.361 -36.251 1.00 46.03 107 PRO A O 1
ATOM 859 N N . LYS A 1 108 ? 35.849 -3.785 -35.806 1.00 50.47 108 LYS A N 1
ATOM 860 C CA . LYS A 1 108 ? 36.717 -2.685 -36.243 1.00 50.47 108 LYS A CA 1
ATOM 861 C C . LYS A 1 108 ? 36.595 -1.445 -35.365 1.00 50.47 108 LYS A C 1
ATOM 863 O O . LYS A 1 108 ? 36.057 -0.447 -35.819 1.00 50.47 108 LYS A O 1
ATOM 868 N N . GLN A 1 109 ? 37.142 -1.520 -34.154 1.00 48.56 109 GLN A N 1
ATOM 869 C CA . GLN A 1 109 ? 37.867 -0.464 -33.416 1.00 48.56 109 GLN A CA 1
ATOM 870 C C . GLN A 1 109 ? 37.852 -0.857 -31.936 1.00 48.56 109 GLN A C 1
ATOM 872 O O . GLN A 1 109 ? 36.787 -1.058 -31.372 1.00 48.56 109 GLN A O 1
ATOM 877 N N . GLY A 1 110 ? 39.030 -1.033 -31.331 1.00 47.66 110 GLY A N 1
ATOM 878 C CA . GLY A 1 110 ? 39.237 -1.639 -30.007 1.00 47.66 110 GLY A CA 1
ATOM 879 C C . GLY A 1 110 ? 38.767 -0.820 -28.798 1.00 47.66 110 GLY A C 1
ATOM 880 O O . GLY A 1 110 ? 39.494 -0.736 -27.814 1.00 47.66 110 GLY A O 1
ATOM 881 N N . LEU A 1 111 ? 37.580 -0.224 -28.865 1.00 49.66 111 LEU A N 1
ATOM 882 C CA . LEU A 1 111 ? 36.828 0.231 -27.701 1.00 49.66 111 LEU A CA 1
ATOM 883 C C . LEU A 1 111 ? 35.917 -0.928 -27.262 1.00 49.66 111 LEU A C 1
ATOM 885 O O . LEU A 1 111 ? 35.186 -1.455 -28.104 1.00 49.66 111 LEU A O 1
ATOM 889 N N . PRO A 1 112 ? 35.940 -1.357 -25.988 1.00 49.38 112 PRO A N 1
ATOM 890 C CA . PRO A 1 112 ? 34.903 -2.231 -25.457 1.00 49.38 112 PRO A CA 1
ATOM 891 C C . PRO A 1 112 ? 33.588 -1.437 -25.470 1.00 49.38 112 PRO A C 1
ATOM 893 O O . PRO A 1 112 ? 33.338 -0.612 -24.603 1.00 49.38 112 PRO A O 1
ATOM 896 N N . LEU A 1 113 ? 32.790 -1.610 -26.523 1.00 54.47 113 LEU A N 1
ATOM 897 C CA . LEU A 1 113 ? 31.521 -0.904 -26.750 1.00 54.47 113 LEU A CA 1
ATOM 898 C C . LEU A 1 113 ? 30.318 -1.662 -26.164 1.00 54.47 113 LEU A C 1
ATOM 900 O O . LEU A 1 113 ? 29.180 -1.423 -26.555 1.00 54.47 113 LEU A O 1
ATOM 904 N N . THR A 1 114 ? 30.554 -2.621 -25.271 1.00 58.75 114 THR A N 1
ATOM 905 C CA . THR A 1 114 ? 29.525 -3.556 -24.811 1.00 58.75 114 THR A CA 1
ATOM 906 C C . THR A 1 114 ? 29.446 -3.558 -23.298 1.00 58.75 114 THR A C 1
ATOM 908 O O . THR A 1 114 ? 30.460 -3.802 -22.650 1.00 58.75 114 THR A O 1
ATOM 911 N N . PHE A 1 115 ? 28.240 -3.363 -22.767 1.00 66.75 115 PHE A N 1
ATOM 912 C CA . PHE A 1 115 ? 27.936 -3.634 -21.366 1.00 66.75 115 PHE A CA 1
ATOM 913 C C . PHE A 1 115 ? 28.208 -5.108 -21.059 1.00 66.75 115 PHE A C 1
ATOM 915 O O . PHE A 1 115 ? 27.729 -5.996 -21.782 1.00 66.75 115 PHE A O 1
ATOM 922 N N . ASP A 1 116 ? 28.979 -5.372 -20.008 1.00 74.94 116 ASP A N 1
ATOM 923 C CA . ASP A 1 116 ? 29.099 -6.725 -19.484 1.00 74.94 116 ASP A CA 1
ATOM 924 C C . ASP A 1 116 ? 27.862 -7.098 -18.637 1.00 74.94 116 ASP A C 1
ATOM 926 O O . ASP A 1 116 ? 26.924 -6.314 -18.474 1.00 74.94 116 ASP A O 1
ATOM 930 N N . ASP A 1 117 ? 27.793 -8.340 -18.153 1.00 77.12 117 ASP A N 1
ATOM 931 C CA . ASP A 1 117 ? 26.641 -8.781 -17.351 1.00 77.12 117 ASP A CA 1
ATOM 932 C C . ASP A 1 117 ? 26.516 -8.030 -16.018 1.00 77.12 117 ASP A C 1
ATOM 934 O O . ASP A 1 117 ? 25.407 -7.875 -15.502 1.00 77.12 117 ASP A O 1
ATOM 938 N N . GLN A 1 118 ? 27.634 -7.554 -15.469 1.00 80.12 118 GLN A N 1
ATOM 939 C CA . GLN A 1 118 ? 27.662 -6.806 -14.223 1.00 80.12 118 GLN A CA 1
ATOM 940 C C . GLN A 1 118 ? 27.148 -5.379 -14.441 1.00 80.12 118 GLN A C 1
ATOM 942 O O . GLN A 1 118 ? 26.296 -4.927 -13.675 1.00 80.12 118 GLN A O 1
ATOM 947 N N . ASP A 1 119 ? 27.575 -4.713 -15.514 1.00 79.69 119 ASP A N 1
ATOM 948 C CA . ASP A 1 119 ? 27.082 -3.395 -15.905 1.00 79.69 119 ASP A CA 1
ATOM 949 C C . ASP A 1 119 ? 25.570 -3.443 -16.165 1.00 79.69 119 ASP A C 1
ATOM 951 O O . ASP A 1 119 ? 24.812 -2.625 -15.644 1.00 79.69 119 ASP A O 1
ATOM 955 N N . ILE A 1 120 ? 25.096 -4.445 -16.921 1.00 81.44 120 ILE A N 1
ATOM 956 C CA . ILE A 1 120 ? 23.658 -4.633 -17.184 1.00 81.44 120 ILE A CA 1
ATOM 957 C C . ILE A 1 120 ? 22.890 -4.815 -15.869 1.00 81.44 120 ILE A C 1
ATOM 959 O O . ILE A 1 120 ? 21.798 -4.263 -15.720 1.00 81.44 120 ILE A O 1
ATOM 963 N N . GLY A 1 121 ? 23.453 -5.563 -14.915 1.00 82.94 121 GLY A N 1
ATOM 964 C CA . GLY A 1 121 ? 22.886 -5.731 -13.577 1.00 82.94 121 GLY A CA 1
ATOM 965 C C . GLY A 1 121 ? 22.742 -4.404 -12.828 1.00 82.94 121 GLY A C 1
ATOM 966 O O . GLY A 1 121 ? 21.650 -4.085 -12.359 1.00 82.94 121 GLY A O 1
ATOM 967 N N . GLN A 1 122 ? 23.801 -3.592 -12.787 1.00 84.50 122 GLN A N 1
ATOM 968 C CA . GLN A 1 122 ? 23.788 -2.280 -12.124 1.00 84.50 122 GLN A CA 1
ATOM 969 C C . GLN A 1 122 ? 22.777 -1.323 -12.762 1.00 84.50 122 GLN A C 1
ATOM 971 O O . GLN A 1 122 ? 21.970 -0.705 -12.067 1.00 84.50 122 GLN A O 1
ATOM 976 N N . TRP A 1 123 ? 22.747 -1.256 -14.094 1.00 85.88 123 TRP A N 1
ATOM 977 C CA . TRP A 1 123 ? 21.764 -0.457 -14.827 1.00 85.88 123 TRP A CA 1
ATOM 978 C C . TRP A 1 123 ? 20.333 -0.905 -14.549 1.00 85.88 123 TRP A C 1
ATOM 980 O O . TRP A 1 123 ? 19.439 -0.075 -14.373 1.00 85.88 123 TRP A O 1
ATOM 990 N N . LYS A 1 124 ? 20.104 -2.216 -14.482 1.00 85.38 124 LYS A N 1
ATOM 991 C CA . LYS A 1 124 ? 18.797 -2.789 -14.168 1.00 85.38 124 LYS A CA 1
ATOM 992 C C . LYS A 1 124 ? 18.335 -2.398 -12.767 1.00 85.38 124 LYS A C 1
ATOM 994 O O . LYS A 1 124 ? 17.207 -1.926 -12.618 1.00 85.38 124 LYS A O 1
ATOM 999 N N . GLU A 1 125 ? 19.198 -2.538 -11.765 1.00 83.38 125 GLU A N 1
ATOM 1000 C CA . GLU A 1 125 ? 18.910 -2.126 -10.387 1.00 83.38 125 GLU A CA 1
ATOM 1001 C C . GLU A 1 125 ? 18.629 -0.621 -10.290 1.00 83.38 125 GLU A C 1
ATOM 1003 O O . GLU A 1 125 ? 17.612 -0.218 -9.715 1.00 83.38 125 GLU A O 1
ATOM 1008 N N . ALA A 1 126 ? 19.46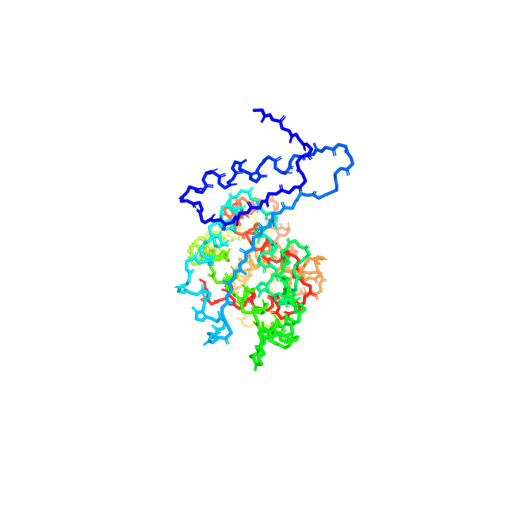1 0.209 -10.923 1.00 86.56 126 ALA A N 1
ATOM 1009 C CA . ALA A 1 126 ? 19.296 1.658 -10.941 1.00 86.56 126 ALA A CA 1
ATOM 1010 C C . ALA A 1 126 ? 17.980 2.084 -11.614 1.00 86.56 126 ALA A C 1
ATOM 1012 O O . ALA A 1 126 ? 17.257 2.937 -11.088 1.00 86.56 126 ALA A O 1
ATOM 1013 N N . ILE A 1 127 ? 17.611 1.457 -12.739 1.00 86.31 127 ILE A N 1
ATOM 1014 C CA . ILE A 1 127 ? 16.337 1.717 -13.423 1.00 86.31 127 ILE A CA 1
ATOM 1015 C C . ILE A 1 127 ? 15.162 1.359 -12.511 1.00 86.31 127 ILE A C 1
ATOM 1017 O O . ILE A 1 127 ? 14.261 2.183 -12.355 1.00 86.31 127 ILE A O 1
ATOM 1021 N N . TYR A 1 128 ? 15.166 0.190 -11.863 1.00 85.44 128 TYR A N 1
ATOM 1022 C CA . TYR A 1 128 ? 14.095 -0.187 -10.934 1.00 85.44 128 TYR A CA 1
ATOM 1023 C C . TYR A 1 128 ? 13.992 0.763 -9.740 1.00 85.44 128 TYR A C 1
ATOM 1025 O O . TYR A 1 128 ? 12.896 1.240 -9.427 1.00 85.44 128 TYR A O 1
ATOM 1033 N N . ALA A 1 129 ? 15.119 1.117 -9.120 1.00 82.81 129 ALA A N 1
ATOM 1034 C CA . ALA A 1 129 ? 15.151 2.096 -8.037 1.00 82.81 129 ALA A CA 1
ATOM 1035 C C . ALA A 1 129 ? 14.580 3.450 -8.491 1.00 82.81 129 ALA A C 1
ATOM 1037 O O . ALA A 1 129 ? 13.836 4.116 -7.760 1.00 82.81 129 ALA A O 1
ATOM 1038 N N . ARG A 1 130 ? 14.865 3.853 -9.732 1.00 84.88 130 ARG A N 1
ATOM 1039 C CA . ARG A 1 130 ? 14.354 5.101 -10.294 1.00 84.88 130 ARG A CA 1
ATOM 1040 C C . ARG A 1 130 ? 12.873 5.042 -10.652 1.00 84.88 130 ARG A C 1
ATOM 1042 O O . ARG A 1 130 ? 12.177 6.035 -10.420 1.00 84.88 130 ARG A O 1
ATOM 1049 N N . ILE A 1 131 ? 12.374 3.905 -11.140 1.00 84.88 131 ILE A N 1
ATOM 1050 C CA . ILE A 1 131 ? 10.938 3.660 -11.342 1.00 84.88 131 ILE A CA 1
ATOM 1051 C C . ILE A 1 131 ? 10.200 3.878 -10.023 1.00 84.88 131 ILE A C 1
ATOM 1053 O O . ILE A 1 131 ? 9.244 4.648 -9.987 1.00 84.88 131 ILE A O 1
ATOM 1057 N N . VAL A 1 132 ? 10.689 3.294 -8.929 1.00 80.00 132 VAL A N 1
ATOM 1058 C CA . VAL A 1 132 ? 10.111 3.486 -7.592 1.00 80.00 132 VAL A CA 1
ATOM 1059 C C . VAL A 1 132 ? 10.165 4.958 -7.176 1.00 80.00 132 VAL A C 1
ATOM 1061 O O . VAL A 1 132 ? 9.155 5.538 -6.793 1.00 80.00 132 VAL A O 1
ATOM 1064 N N . LYS A 1 133 ? 11.314 5.624 -7.323 1.00 79.44 133 LYS A N 1
ATOM 1065 C CA . LYS A 1 133 ? 11.468 7.027 -6.908 1.00 79.44 133 LYS A CA 1
ATOM 1066 C C . LYS A 1 133 ? 10.577 8.004 -7.691 1.00 79.44 133 LYS A C 1
ATOM 1068 O O . LYS A 1 133 ? 10.057 8.954 -7.104 1.00 79.44 133 LYS A O 1
ATOM 1073 N N . LYS A 1 134 ? 10.437 7.827 -9.011 1.00 79.88 134 LYS A N 1
ATOM 1074 C CA . LYS A 1 134 ? 9.682 8.746 -9.890 1.00 79.88 134 LYS A CA 1
ATOM 1075 C C . LYS A 1 134 ? 8.215 8.365 -10.071 1.00 79.88 134 LYS A C 1
ATOM 1077 O O . LYS A 1 134 ? 7.393 9.251 -10.293 1.00 79.88 134 LYS A O 1
ATOM 1082 N N . CYS A 1 135 ? 7.907 7.074 -10.033 1.00 75.75 135 CYS A N 1
ATOM 1083 C CA . CYS A 1 135 ? 6.587 6.522 -10.335 1.00 75.75 135 CYS A CA 1
ATOM 1084 C C . CYS A 1 135 ? 5.971 5.773 -9.147 1.00 75.75 135 CYS A C 1
ATOM 1086 O O . CYS A 1 135 ? 4.852 5.286 -9.277 1.00 75.75 135 CYS A O 1
ATOM 1088 N N . GLY A 1 136 ? 6.635 5.704 -7.994 1.00 67.69 136 GLY A N 1
ATOM 1089 C CA . GLY A 1 136 ? 6.044 5.223 -6.750 1.00 67.69 136 GLY A CA 1
ATOM 1090 C C . GLY A 1 136 ? 4.964 6.172 -6.237 1.00 67.69 136 GLY A C 1
ATOM 1091 O O . GLY A 1 136 ? 4.951 7.380 -6.517 1.00 67.69 136 GLY A O 1
ATOM 1092 N N . THR A 1 137 ? 4.003 5.616 -5.513 1.00 63.72 137 THR A N 1
ATOM 1093 C CA . THR A 1 137 ? 2.930 6.405 -4.912 1.00 63.72 137 THR A CA 1
ATOM 1094 C C . THR A 1 137 ? 3.452 7.022 -3.618 1.00 63.72 137 THR A C 1
ATOM 1096 O O . THR A 1 137 ? 3.635 6.320 -2.629 1.00 63.72 137 THR A O 1
ATOM 1099 N N . LYS A 1 138 ? 3.678 8.342 -3.595 1.00 57.62 138 LYS A N 1
ATOM 1100 C CA . LYS A 1 138 ? 3.786 9.089 -2.333 1.00 57.62 138 LYS A CA 1
ATOM 1101 C C . LYS A 1 138 ? 2.379 9.188 -1.741 1.00 57.62 138 LYS A C 1
ATOM 1103 O O . LYS A 1 138 ? 1.703 10.190 -1.953 1.00 57.62 138 LYS A O 1
ATOM 1108 N N . ARG A 1 139 ? 1.877 8.117 -1.121 1.00 60.81 139 ARG A N 1
ATOM 1109 C CA . ARG A 1 139 ? 0.621 8.203 -0.364 1.00 60.81 139 ARG A CA 1
ATOM 1110 C C . ARG A 1 139 ? 0.922 8.901 0.956 1.00 60.81 139 ARG A C 1
ATOM 1112 O O . ARG A 1 139 ? 1.890 8.568 1.636 1.00 60.81 139 ARG A O 1
ATOM 1119 N N . TYR A 1 140 ? 0.145 9.937 1.243 1.00 57.94 140 TYR A N 1
ATOM 1120 C CA . TYR A 1 140 ? 0.298 10.758 2.433 1.00 57.94 140 TYR A CA 1
ATOM 1121 C C . TYR A 1 140 ? -0.412 10.054 3.586 1.00 57.94 140 TYR A C 1
ATOM 1123 O O . TYR A 1 140 ? -1.597 10.263 3.808 1.00 57.94 140 TYR A O 1
ATOM 1131 N N . TRP A 1 141 ? 0.309 9.212 4.320 1.00 68.06 141 TRP A N 1
ATOM 1132 C CA . TRP A 1 141 ? -0.180 8.689 5.601 1.00 68.06 141 TRP A CA 1
ATOM 1133 C C . TRP A 1 141 ? -0.551 9.829 6.563 1.00 68.06 141 TRP A C 1
ATOM 1135 O O . TRP A 1 141 ? -1.560 9.755 7.249 1.00 68.06 141 TRP A O 1
ATOM 1145 N N . GLU A 1 142 ? 0.177 10.946 6.475 1.00 66.75 142 GLU A N 1
ATOM 1146 C CA . GLU A 1 142 ? -0.008 12.154 7.287 1.00 66.75 142 GLU A CA 1
ATOM 1147 C C . GLU A 1 142 ? -1.431 12.742 7.227 1.00 66.75 142 GLU A C 1
ATOM 1149 O O . GLU A 1 142 ? -1.895 13.316 8.212 1.00 66.75 142 GLU A O 1
ATOM 1154 N N . SER A 1 143 ? -2.148 12.623 6.097 1.00 67.44 143 SER A N 1
ATOM 1155 C CA . SER A 1 143 ? -3.539 13.097 6.038 1.00 67.44 143 SER A CA 1
ATOM 1156 C C . SER A 1 143 ? -4.467 12.202 6.853 1.00 67.44 143 SER A C 1
ATOM 1158 O O . SER A 1 143 ? -5.344 12.710 7.545 1.00 67.44 143 SER A O 1
ATOM 1160 N N . TRP A 1 144 ? -4.221 10.891 6.831 1.00 70.44 144 TRP A N 1
ATOM 1161 C CA . TRP A 1 144 ? -5.011 9.908 7.561 1.00 70.44 144 TRP A CA 1
ATOM 1162 C C . TRP A 1 144 ? -4.757 9.956 9.069 1.00 70.44 144 TRP A C 1
ATOM 1164 O O . TRP A 1 144 ? -5.691 9.748 9.836 1.00 70.44 144 TRP A O 1
ATOM 1174 N N . SER A 1 145 ? -3.546 10.294 9.522 1.00 70.62 145 SER A N 1
ATOM 1175 C CA . SER A 1 145 ? -3.210 10.375 10.955 1.00 70.62 145 SER A CA 1
ATOM 1176 C C . SER A 1 145 ? -4.119 11.351 11.728 1.00 70.62 145 SER A C 1
ATOM 1178 O O . SER A 1 145 ? -4.508 11.072 12.866 1.00 70.62 145 SER A O 1
ATOM 1180 N N . ASN A 1 146 ? -4.534 12.461 11.102 1.00 74.69 146 ASN A N 1
ATOM 1181 C CA . ASN A 1 146 ? -5.483 13.413 11.700 1.00 74.69 146 ASN A CA 1
ATOM 1182 C C . ASN A 1 146 ? -6.905 12.838 11.811 1.00 74.69 146 ASN A C 1
ATOM 1184 O O . ASN A 1 146 ? -7.581 13.026 12.831 1.00 74.69 146 ASN A O 1
ATOM 1188 N N . ASP A 1 147 ? -7.345 12.114 10.784 1.00 77.69 147 ASP A N 1
ATOM 1189 C CA . ASP A 1 147 ? -8.661 11.475 10.756 1.00 77.69 147 ASP A CA 1
ATOM 1190 C C . ASP A 1 147 ? -8.717 10.335 11.783 1.00 77.69 147 ASP A C 1
ATOM 1192 O O . ASP A 1 147 ? -9.658 10.246 12.571 1.00 77.69 147 ASP A O 1
ATOM 1196 N N . VAL A 1 148 ? -7.650 9.536 11.883 1.00 81.56 148 VAL A N 1
ATOM 1197 C CA . VAL A 1 148 ? -7.507 8.446 12.859 1.00 81.56 148 VAL A CA 1
ATOM 1198 C C . VAL A 1 148 ? -7.618 8.958 14.294 1.00 81.56 148 VAL A C 1
ATOM 1200 O O . VAL A 1 148 ? -8.352 8.373 15.090 1.00 81.56 148 VAL A O 1
ATOM 1203 N N . ALA A 1 149 ? -6.940 10.058 14.638 1.00 82.81 149 ALA A N 1
ATOM 1204 C CA . ALA A 1 149 ? -7.026 10.633 15.981 1.00 82.81 149 ALA A CA 1
ATOM 1205 C C . ALA A 1 149 ? -8.455 11.097 16.316 1.00 82.81 149 ALA A C 1
ATOM 1207 O O . ALA A 1 149 ? -8.951 10.861 17.421 1.00 82.81 149 ALA A O 1
ATOM 1208 N N . THR A 1 150 ? -9.138 11.718 15.353 1.00 84.44 150 THR A N 1
ATOM 1209 C CA . THR A 1 150 ? -10.521 12.193 15.514 1.00 84.44 150 THR A CA 1
ATOM 1210 C C . THR A 1 150 ? -11.496 11.027 15.691 1.00 84.44 150 THR A C 1
ATOM 1212 O O . THR A 1 150 ? -12.366 11.056 16.569 1.00 84.44 150 THR A O 1
ATOM 1215 N N . ILE A 1 151 ? -11.315 9.963 14.912 1.00 83.00 151 ILE A N 1
ATOM 1216 C CA . ILE A 1 151 ? -12.117 8.741 14.994 1.00 83.00 151 ILE A CA 1
ATOM 1217 C C . ILE A 1 151 ? -11.862 8.021 16.319 1.00 83.00 151 ILE A C 1
ATOM 1219 O O . ILE A 1 151 ? -12.819 7.645 16.992 1.00 83.00 151 ILE A O 1
ATOM 1223 N N . ALA A 1 152 ? -10.606 7.917 16.763 1.00 85.81 152 ALA A N 1
ATOM 1224 C CA . ALA A 1 152 ? -10.263 7.333 18.058 1.00 85.81 152 ALA A CA 1
ATOM 1225 C C . ALA A 1 152 ? -10.969 8.059 19.212 1.00 85.81 152 ALA A C 1
ATOM 1227 O O . ALA A 1 152 ? -11.601 7.432 20.060 1.00 85.81 152 ALA A O 1
ATOM 1228 N N . GLN A 1 153 ? -10.939 9.395 19.222 1.00 87.94 153 GLN A N 1
ATOM 1229 C CA . GLN A 1 153 ? -11.615 10.188 20.255 1.00 87.94 153 GLN A CA 1
ATOM 1230 C C . GLN A 1 153 ? -13.138 10.015 20.232 1.00 87.94 153 GLN A C 1
ATOM 1232 O O . GLN A 1 153 ? -13.785 9.982 21.288 1.00 87.94 153 GLN A O 1
ATOM 1237 N N . THR A 1 154 ? -13.715 9.857 19.041 1.00 86.12 154 THR A N 1
ATOM 1238 C CA . THR A 1 154 ? -15.149 9.597 18.864 1.00 86.12 154 THR A CA 1
ATOM 1239 C C . THR A 1 154 ? -15.518 8.216 19.415 1.00 86.12 154 THR A C 1
ATOM 1241 O O . THR A 1 154 ? -16.429 8.113 20.243 1.00 86.12 154 THR A O 1
ATOM 1244 N N . GLN A 1 155 ? -14.741 7.182 19.078 1.00 84.56 155 GLN A N 1
ATOM 1245 C CA . GLN A 1 155 ? -14.906 5.823 19.597 1.00 84.56 155 GLN A CA 1
ATOM 1246 C C . GLN A 1 155 ? -14.773 5.773 21.123 1.00 84.56 155 GLN A C 1
ATOM 1248 O O . GLN A 1 155 ? -15.634 5.206 21.795 1.00 84.56 155 GLN A O 1
ATOM 1253 N N . ILE A 1 156 ? -13.741 6.409 21.690 1.00 89.31 156 ILE A N 1
ATOM 1254 C CA . ILE A 1 156 ? -13.529 6.494 23.144 1.00 89.31 156 ILE A CA 1
ATOM 1255 C C . ILE A 1 156 ? -14.750 7.128 23.818 1.00 89.31 156 ILE A C 1
ATOM 1257 O O . ILE A 1 156 ? -15.306 6.565 24.764 1.00 89.31 156 ILE A O 1
ATOM 1261 N N . SER A 1 157 ? -15.211 8.275 23.311 1.00 89.44 157 SER A N 1
ATOM 1262 C CA . SER A 1 157 ? -16.380 8.985 23.850 1.00 89.44 157 SER A CA 1
ATOM 1263 C C . SER A 1 157 ? -17.641 8.122 23.806 1.00 89.44 157 SER A C 1
ATOM 1265 O O . SER A 1 157 ? -18.440 8.104 24.747 1.00 89.44 157 SER A O 1
ATOM 1267 N N . ARG A 1 158 ? -17.804 7.351 22.734 1.00 85.69 158 ARG A N 1
ATOM 1268 C CA . ARG A 1 158 ? -18.937 6.456 22.549 1.00 85.69 158 ARG A CA 1
ATOM 1269 C C . ARG A 1 158 ? -18.893 5.240 23.465 1.00 85.69 158 ARG A C 1
ATOM 1271 O O . ARG A 1 158 ? -19.911 4.923 24.079 1.00 85.69 158 ARG A O 1
ATOM 1278 N N . ILE A 1 159 ? -17.738 4.591 23.607 1.00 86.25 159 ILE A N 1
ATOM 1279 C CA . ILE A 1 159 ? -17.540 3.473 24.540 1.00 86.25 159 ILE A CA 1
ATOM 1280 C C . ILE A 1 159 ? -17.829 3.943 25.972 1.00 86.25 159 ILE A C 1
ATOM 1282 O O . ILE A 1 159 ? -18.594 3.295 26.689 1.00 86.25 159 ILE A O 1
ATOM 1286 N N . LYS A 1 160 ? -17.334 5.126 26.365 1.00 90.00 160 LYS A N 1
ATOM 1287 C CA . LYS A 1 160 ? -17.683 5.756 27.652 1.00 90.00 160 LYS A CA 1
ATOM 1288 C C . LYS A 1 160 ? -19.190 5.948 27.810 1.00 90.00 160 LYS A C 1
ATOM 1290 O O . LYS A 1 160 ? -19.740 5.640 28.871 1.00 90.00 160 LYS A O 1
ATOM 1295 N N . GLY A 1 161 ? -19.864 6.420 26.761 1.00 88.00 161 GLY A N 1
ATOM 1296 C CA . GLY A 1 161 ? -21.319 6.575 26.727 1.00 88.00 161 GLY A CA 1
ATOM 1297 C C . GLY A 1 161 ? -22.072 5.251 26.896 1.00 88.00 161 GLY A C 1
ATOM 1298 O O . GLY A 1 161 ? -23.032 5.190 27.663 1.00 88.00 161 GLY A O 1
ATOM 1299 N N . LEU A 1 162 ? -21.611 4.176 26.251 1.00 85.94 162 LEU A N 1
ATOM 1300 C CA . LEU A 1 162 ? -22.199 2.836 26.363 1.00 85.94 162 LEU A CA 1
ATOM 1301 C C . LEU A 1 162 ? -22.065 2.273 27.784 1.00 85.94 162 LEU A C 1
ATOM 1303 O O . LEU A 1 162 ? -23.054 1.808 28.354 1.00 85.94 162 LEU A O 1
ATOM 1307 N N . ILE A 1 163 ? -20.880 2.382 28.388 1.00 87.00 163 ILE A N 1
ATOM 1308 C CA . ILE A 1 163 ? -20.606 1.909 29.759 1.00 87.00 163 ILE A CA 1
ATOM 1309 C C . ILE A 1 163 ? -21.381 2.735 30.805 1.00 87.00 163 ILE A C 1
ATOM 1311 O O . ILE A 1 163 ? -21.776 2.234 31.866 1.00 87.00 163 ILE A O 1
ATOM 1315 N N . SER A 1 164 ? -21.622 4.013 30.511 1.00 88.00 164 SER A N 1
ATOM 1316 C CA . SER A 1 164 ? -22.377 4.929 31.374 1.00 88.00 164 SER A CA 1
ATOM 1317 C C . SER A 1 164 ? -23.891 4.861 31.162 1.00 88.00 164 SER A C 1
ATOM 1319 O O . SER A 1 164 ? -24.632 5.511 31.899 1.00 88.00 164 SER A O 1
ATOM 1321 N N . SER A 1 165 ? -24.360 4.094 30.174 1.00 85.94 165 SER A N 1
ATOM 1322 C CA . SER A 1 165 ? -25.779 4.012 29.838 1.00 85.94 165 SER A CA 1
ATOM 1323 C C . SER A 1 165 ? -26.612 3.354 30.958 1.00 85.94 165 SER A C 1
ATOM 1325 O O . SER A 1 165 ? -26.062 2.675 31.828 1.00 85.94 165 SER A O 1
ATOM 1327 N N . PRO A 1 166 ? -27.948 3.544 30.964 1.00 84.44 166 PRO A N 1
ATOM 1328 C CA . PRO A 1 166 ? -28.834 2.913 31.949 1.00 84.44 166 PRO A CA 1
ATOM 1329 C C . PRO A 1 166 ? -28.875 1.383 31.846 1.00 84.44 166 PRO A C 1
ATOM 1331 O O . PRO A 1 166 ? -29.329 0.715 32.773 1.00 84.44 166 PRO A O 1
ATOM 1334 N N . ASP A 1 167 ? -28.449 0.840 30.707 1.00 85.12 167 ASP A N 1
ATOM 1335 C CA . ASP A 1 167 ? -28.356 -0.591 30.463 1.00 85.12 167 ASP A CA 1
ATOM 1336 C C . ASP A 1 167 ? -27.140 -1.157 31.221 1.00 85.12 167 ASP A C 1
ATOM 1338 O O . ASP A 1 167 ? -26.012 -0.724 30.971 1.00 85.12 167 ASP A O 1
ATOM 1342 N N . PRO A 1 168 ? -27.325 -2.101 32.159 1.00 86.38 168 PRO A N 1
ATOM 1343 C CA . PRO A 1 168 ? -26.214 -2.650 32.925 1.00 86.38 168 PRO A CA 1
ATOM 1344 C C . PRO A 1 168 ? -25.319 -3.576 32.092 1.00 86.38 168 PRO A C 1
ATOM 1346 O O . PRO A 1 168 ? -24.163 -3.780 32.460 1.00 86.38 168 PRO A O 1
ATOM 1349 N N . HIS A 1 169 ? -25.814 -4.123 30.976 1.00 87.44 169 HIS A N 1
ATOM 1350 C CA . HIS A 1 169 ? -25.107 -5.158 30.225 1.00 87.44 169 HIS A CA 1
ATOM 1351 C C . HIS A 1 169 ? -23.732 -4.704 29.683 1.00 87.44 169 HIS A C 1
ATOM 1353 O O . HIS A 1 169 ? -22.745 -5.369 30.008 1.00 87.44 169 HIS A O 1
ATOM 1359 N N . PRO A 1 170 ? -23.594 -3.557 28.978 1.00 86.25 170 PRO A N 1
ATOM 1360 C CA . PRO A 1 170 ? -22.291 -3.075 28.506 1.00 86.25 170 PRO A CA 1
ATOM 1361 C C . PRO A 1 170 ? -21.268 -2.861 29.626 1.00 86.25 170 PRO A C 1
ATOM 1363 O O . PRO A 1 170 ? -20.078 -3.104 29.442 1.00 86.25 170 PRO A O 1
ATOM 1366 N N . ARG A 1 171 ? -21.724 -2.419 30.806 1.00 89.31 171 ARG A N 1
ATOM 1367 C CA . ARG A 1 171 ? -20.849 -2.197 31.963 1.00 89.31 171 ARG A CA 1
ATOM 1368 C C . ARG A 1 171 ? -20.341 -3.511 32.547 1.00 89.31 171 ARG A C 1
ATOM 1370 O O . ARG A 1 171 ? -19.171 -3.591 32.902 1.00 89.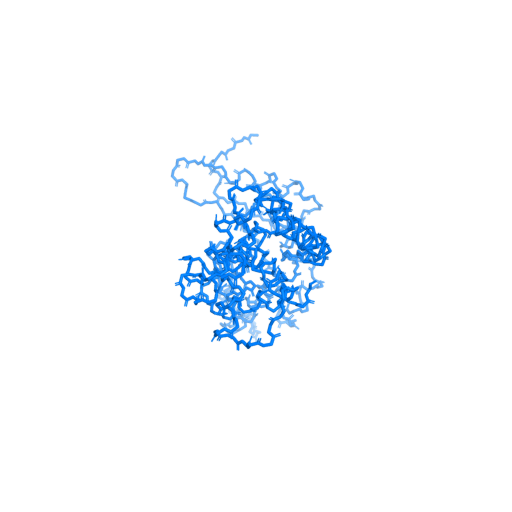31 171 ARG A O 1
ATOM 1377 N N . THR A 1 172 ? -21.198 -4.525 32.645 1.00 89.75 172 THR A N 1
ATOM 1378 C CA . THR A 1 172 ? -20.797 -5.854 33.125 1.00 89.75 172 THR A CA 1
ATOM 1379 C C . THR A 1 172 ? -19.757 -6.478 32.199 1.00 89.75 172 THR A C 1
ATOM 1381 O O . THR A 1 172 ? -18.689 -6.852 32.673 1.00 89.75 172 THR A O 1
ATOM 1384 N N . VAL A 1 173 ? -20.018 -6.486 30.887 1.00 88.75 173 VAL A N 1
ATOM 1385 C CA . VAL A 1 173 ? -19.086 -7.006 29.870 1.00 88.75 173 VAL A CA 1
ATOM 1386 C C . VAL A 1 173 ? -17.734 -6.286 29.936 1.00 88.75 173 VAL A C 1
ATOM 1388 O O . VAL A 1 173 ? -16.678 -6.919 29.955 1.00 88.75 173 VAL A O 1
ATOM 1391 N N . PHE A 1 174 ? -17.745 -4.953 30.033 1.00 90.12 174 PHE A N 1
ATOM 1392 C CA . PHE A 1 174 ? -16.513 -4.170 30.124 1.00 90.12 174 PHE A CA 1
ATOM 1393 C C . PHE A 1 174 ? -15.733 -4.418 31.430 1.00 90.12 174 PHE A C 1
ATOM 1395 O O . PHE A 1 174 ? -14.504 -4.419 31.427 1.00 90.12 174 PHE A O 1
ATOM 1402 N N . ASN A 1 175 ? -16.412 -4.642 32.557 1.00 90.88 175 ASN A N 1
ATOM 1403 C CA . ASN A 1 175 ? -15.730 -4.935 33.819 1.00 90.88 175 ASN A CA 1
ATOM 1404 C C . ASN A 1 175 ? -15.040 -6.307 33.795 1.00 90.88 175 ASN A C 1
ATOM 1406 O O . ASN A 1 175 ? -13.901 -6.412 34.243 1.00 90.88 175 ASN A O 1
ATOM 1410 N N . GLU A 1 176 ? -15.684 -7.331 33.225 1.00 89.88 176 GLU A N 1
ATOM 1411 C CA . GLU A 1 176 ? -15.069 -8.656 33.036 1.00 89.88 176 GLU A CA 1
ATOM 1412 C C . GLU A 1 176 ? -13.819 -8.571 32.146 1.00 89.88 176 GLU A C 1
ATOM 1414 O O . GLU A 1 176 ? -12.785 -9.185 32.425 1.00 89.88 176 GLU A O 1
ATOM 1419 N N . PHE A 1 177 ? -13.881 -7.747 31.101 1.00 89.19 177 PHE A N 1
ATOM 1420 C CA . PHE A 1 177 ? -12.733 -7.431 30.259 1.00 89.19 177 PHE A CA 1
ATOM 1421 C C . PHE A 1 177 ? -11.591 -6.761 31.023 1.00 89.19 177 PHE A C 1
ATOM 1423 O O . PHE A 1 177 ? -10.439 -7.178 30.893 1.00 89.19 177 PHE A O 1
ATOM 1430 N N . LEU A 1 178 ? -11.897 -5.738 31.823 1.00 91.06 178 LEU A N 1
ATOM 1431 C CA . LEU A 1 178 ? -10.898 -5.014 32.604 1.00 91.06 178 LEU A CA 1
ATOM 1432 C C . LEU A 1 178 ? -10.191 -5.942 33.602 1.00 91.06 178 LEU A C 1
ATOM 1434 O O . LEU A 1 178 ? -8.971 -5.876 33.747 1.00 91.06 178 LEU A O 1
ATOM 1438 N N . GLU A 1 179 ? -10.929 -6.841 34.256 1.00 89.88 179 GLU A N 1
ATOM 1439 C CA . GLU A 1 179 ? -10.339 -7.866 35.124 1.00 89.88 179 GLU A CA 1
ATOM 1440 C C . GLU A 1 179 ? -9.435 -8.828 34.341 1.00 89.88 179 GLU A C 1
ATOM 1442 O O . GLU A 1 179 ? -8.317 -9.126 34.776 1.00 89.88 179 GLU A O 1
ATOM 1447 N N . SER A 1 180 ? -9.862 -9.256 33.149 1.00 86.19 180 SER A N 1
ATOM 1448 C CA . SER A 1 180 ? -9.048 -10.097 32.267 1.00 86.19 180 SER A CA 1
ATOM 1449 C C . SER A 1 180 ? -7.742 -9.404 31.853 1.00 86.19 180 SER A C 1
ATOM 1451 O O . SER A 1 180 ? -6.669 -10.006 31.982 1.00 86.19 180 SER A O 1
ATOM 1453 N N . LEU A 1 181 ? -7.792 -8.129 31.449 1.00 85.81 181 LEU A N 1
ATOM 1454 C CA . LEU A 1 181 ? -6.601 -7.335 31.124 1.00 85.81 181 LEU A CA 1
ATOM 1455 C C . LEU A 1 181 ? -5.650 -7.214 32.315 1.00 85.81 181 LEU A C 1
ATOM 1457 O O . LEU A 1 181 ? -4.446 -7.428 32.162 1.00 85.81 181 LEU A O 1
ATOM 1461 N N . ARG A 1 182 ? -6.184 -6.928 33.506 1.00 89.69 182 ARG A N 1
ATOM 1462 C CA . ARG A 1 182 ? -5.389 -6.808 34.734 1.00 89.69 182 ARG A CA 1
ATOM 1463 C C . ARG A 1 182 ? -4.678 -8.100 35.107 1.00 89.69 182 ARG A C 1
ATOM 1465 O O . ARG A 1 182 ? -3.529 -8.063 35.537 1.00 89.69 182 ARG A O 1
ATOM 1472 N N . SER A 1 183 ? -5.344 -9.236 34.912 1.00 87.00 183 SER A N 1
ATOM 1473 C CA . SER A 1 183 ? -4.764 -10.555 35.187 1.00 87.00 183 SER A CA 1
ATOM 1474 C C . SER A 1 183 ? -3.707 -10.990 34.162 1.00 87.00 183 SER A C 1
ATOM 1476 O O . SER A 1 183 ? -2.812 -11.758 34.506 1.00 87.00 183 SER A O 1
ATOM 1478 N N . THR A 1 184 ? -3.796 -10.500 32.919 1.00 83.75 184 THR A N 1
ATOM 1479 C CA . THR A 1 184 ? -2.943 -10.949 31.804 1.00 83.75 184 THR A CA 1
ATOM 1480 C C . THR A 1 184 ? -1.743 -10.033 31.567 1.00 83.75 184 THR A C 1
ATOM 1482 O O . THR A 1 184 ? -0.676 -10.514 31.191 1.00 83.75 184 THR A O 1
ATOM 1485 N N . ILE A 1 185 ? -1.915 -8.719 31.748 1.00 83.38 185 ILE A N 1
ATOM 1486 C CA . ILE A 1 185 ? -0.926 -7.702 31.365 1.00 83.38 185 ILE A CA 1
ATOM 1487 C C . ILE A 1 185 ? -0.370 -6.989 32.596 1.00 83.38 185 ILE A C 1
ATOM 1489 O O . ILE A 1 185 ? 0.809 -7.142 32.909 1.00 83.38 185 ILE A O 1
ATOM 1493 N N . ASN A 1 186 ? -1.194 -6.184 33.273 1.00 84.75 186 ASN A N 1
ATOM 1494 C CA . ASN A 1 186 ? -0.767 -5.400 34.428 1.00 84.75 186 ASN A CA 1
ATOM 1495 C C . ASN A 1 186 ? -1.971 -5.051 35.330 1.00 84.75 186 ASN A C 1
ATOM 1497 O O . ASN A 1 186 ? -2.938 -4.469 34.831 1.00 84.75 186 ASN A O 1
ATOM 1501 N N . PRO A 1 187 ? -1.925 -5.353 36.643 1.00 89.31 187 PRO A N 1
ATOM 1502 C CA . PRO A 1 187 ? -3.000 -5.024 37.581 1.00 89.31 187 PRO A CA 1
ATOM 1503 C C . PRO A 1 187 ? -3.322 -3.526 37.700 1.00 89.31 187 PRO A C 1
ATOM 1505 O O . PRO A 1 187 ? -4.449 -3.193 38.066 1.00 89.31 187 PRO A O 1
ATOM 1508 N N . ASP A 1 188 ? -2.385 -2.638 37.362 1.00 91.88 188 ASP A N 1
ATOM 1509 C CA . ASP A 1 188 ? -2.566 -1.187 37.491 1.00 91.88 188 ASP A CA 1
ATOM 1510 C C . ASP A 1 188 ? -3.407 -0.563 36.366 1.00 91.88 188 ASP A C 1
ATOM 1512 O O . ASP A 1 188 ? -3.749 0.615 36.448 1.00 91.88 188 ASP A O 1
ATOM 1516 N N . ILE A 1 189 ? -3.789 -1.345 35.344 1.00 89.75 189 ILE A N 1
ATOM 1517 C CA . ILE A 1 189 ? -4.552 -0.837 34.197 1.00 89.75 189 ILE A CA 1
ATOM 1518 C C . ILE A 1 189 ? -5.886 -0.236 34.658 1.00 89.75 189 ILE A C 1
ATOM 1520 O O . ILE A 1 189 ? -6.720 -0.892 35.301 1.00 89.75 189 ILE A O 1
ATOM 1524 N N . GLY A 1 190 ? -6.096 1.032 34.318 1.00 92.50 190 GLY A N 1
ATOM 1525 C CA . GLY A 1 190 ? -7.312 1.785 34.588 1.00 92.50 190 GLY A CA 1
ATOM 1526 C C . GLY A 1 190 ? -8.428 1.519 33.576 1.00 92.50 190 GLY A C 1
ATOM 1527 O O . GLY A 1 190 ? -8.222 0.969 32.497 1.00 92.50 190 GLY A O 1
ATOM 1528 N N . GLN A 1 191 ? -9.641 1.965 33.909 1.00 91.69 191 GLN A N 1
ATOM 1529 C CA . GLN A 1 191 ? -10.771 1.923 32.974 1.00 91.69 191 GLN A CA 1
ATOM 1530 C C . GLN A 1 191 ? -10.502 2.768 31.719 1.00 91.69 191 GLN A C 1
ATOM 1532 O O . GLN A 1 191 ? -10.820 2.334 30.619 1.00 91.69 191 GLN A O 1
ATOM 1537 N N . GLU A 1 192 ? -9.916 3.955 31.880 1.00 91.38 192 GLU A N 1
ATOM 1538 C CA . GLU A 1 192 ? -9.577 4.856 30.770 1.00 91.38 192 GLU A CA 1
ATOM 1539 C C . GLU A 1 192 ? -8.581 4.209 29.798 1.00 91.38 192 GLU A C 1
ATOM 1541 O O . GLU A 1 192 ? -8.851 4.123 28.604 1.00 91.38 192 GLU A O 1
ATOM 1546 N N . GLU A 1 193 ? -7.500 3.634 30.326 1.00 91.06 193 GLU A N 1
ATOM 1547 C CA . GLU A 1 193 ? -6.488 2.920 29.538 1.00 91.06 193 GLU A CA 1
ATOM 1548 C C . GLU A 1 193 ? -7.091 1.720 28.796 1.00 91.06 193 GLU A C 1
ATOM 1550 O O . GLU A 1 193 ? -6.810 1.508 27.620 1.00 91.06 193 GLU A O 1
ATOM 1555 N N . ALA A 1 194 ? -7.985 0.959 29.435 1.00 90.75 194 ALA A N 1
ATOM 1556 C CA . ALA A 1 194 ? -8.666 -0.156 28.781 1.00 90.75 194 ALA A CA 1
ATOM 1557 C C . ALA A 1 194 ? -9.595 0.293 27.632 1.00 90.75 194 ALA A C 1
ATOM 1559 O O . ALA A 1 194 ? -9.712 -0.412 26.628 1.00 90.75 194 ALA A O 1
ATOM 1560 N N . ILE A 1 195 ? -10.235 1.466 27.742 1.00 91.12 195 ILE A N 1
ATOM 1561 C CA . ILE A 1 195 ? -11.034 2.052 26.651 1.00 91.12 195 ILE A CA 1
ATOM 1562 C C . ILE A 1 195 ? -10.125 2.495 25.498 1.00 91.12 195 ILE A C 1
ATOM 1564 O O . ILE A 1 195 ? -10.441 2.230 24.336 1.00 91.12 195 ILE A O 1
ATOM 1568 N N . GLU A 1 196 ? -8.989 3.125 25.800 1.00 90.00 196 GLU A N 1
ATOM 1569 C CA . GLU A 1 196 ? -7.999 3.507 24.788 1.00 90.00 196 GLU A CA 1
ATOM 1570 C C . GLU A 1 196 ? -7.447 2.281 24.052 1.00 90.00 196 GLU A C 1
ATOM 1572 O O . GLU A 1 196 ? -7.405 2.275 22.822 1.00 90.00 196 GLU A O 1
ATOM 1577 N N . MET A 1 197 ? -7.115 1.208 24.777 1.00 88.94 197 MET A N 1
ATOM 1578 C CA . MET A 1 197 ? -6.665 -0.056 24.188 1.00 88.94 197 MET A CA 1
ATOM 1579 C C . MET A 1 197 ? -7.712 -0.669 23.249 1.00 88.94 197 MET A C 1
ATOM 1581 O O . MET A 1 197 ? -7.355 -1.183 22.188 1.00 88.94 197 MET A O 1
ATOM 1585 N N . LEU A 1 198 ? -9.003 -0.602 23.600 1.00 87.81 198 LEU A N 1
ATOM 1586 C CA . LEU A 1 198 ? -10.083 -1.047 22.712 1.00 87.81 198 LEU A CA 1
ATOM 1587 C C . LEU A 1 198 ? -10.145 -0.206 21.436 1.00 87.81 198 LEU A C 1
ATOM 1589 O O . LEU A 1 198 ? -10.197 -0.773 20.348 1.00 87.81 198 LEU A O 1
ATOM 1593 N N . SER A 1 199 ? -10.098 1.124 21.544 1.00 87.81 199 SER A N 1
ATOM 1594 C CA . SER A 1 199 ? -10.120 2.000 20.365 1.00 87.81 199 SER A CA 1
ATOM 1595 C C . SER A 1 199 ? -8.903 1.769 19.462 1.00 87.81 199 SER A C 1
ATOM 1597 O O . SER A 1 199 ? -9.051 1.581 18.253 1.00 87.81 199 SER A O 1
ATOM 1599 N N . GLN A 1 200 ? -7.705 1.663 20.044 1.00 86.50 200 GLN A N 1
ATOM 1600 C CA . GLN A 1 200 ? -6.488 1.315 19.308 1.00 86.50 200 GLN A CA 1
ATOM 1601 C C . GLN A 1 200 ? -6.628 -0.028 18.591 1.00 86.50 200 GLN A C 1
ATOM 1603 O O . GLN A 1 200 ? -6.212 -0.157 17.439 1.00 86.50 200 GLN A O 1
ATOM 1608 N N . HIS A 1 201 ? -7.237 -1.027 19.232 1.00 86.69 201 HIS A N 1
ATOM 1609 C CA . HIS A 1 201 ? -7.475 -2.321 18.606 1.00 86.69 201 HIS A CA 1
ATOM 1610 C C . HIS A 1 201 ? -8.428 -2.227 17.411 1.00 86.69 201 HIS A C 1
ATOM 1612 O O . HIS A 1 201 ? -8.111 -2.779 16.360 1.00 86.69 201 HIS A O 1
ATOM 1618 N N . ILE A 1 202 ? -9.542 -1.496 17.536 1.00 84.19 202 ILE A N 1
ATOM 1619 C CA . ILE A 1 202 ? -10.498 -1.285 16.435 1.00 84.19 202 ILE A CA 1
ATOM 1620 C C . ILE A 1 202 ? -9.791 -0.672 15.219 1.00 84.19 202 ILE A C 1
ATOM 1622 O O . ILE A 1 202 ? -9.993 -1.124 14.095 1.00 84.19 202 ILE A O 1
ATOM 1626 N N . ILE A 1 203 ? -8.937 0.330 15.441 1.00 83.88 203 ILE A N 1
ATOM 1627 C CA . ILE A 1 203 ? -8.249 1.057 14.366 1.00 83.88 203 ILE A CA 1
ATOM 1628 C C . ILE A 1 203 ? -7.152 0.206 13.718 1.00 83.88 203 ILE A C 1
ATOM 1630 O O . ILE A 1 203 ? -7.022 0.187 12.493 1.00 83.88 203 ILE A O 1
ATOM 1634 N N . THR A 1 204 ? -6.352 -0.486 14.531 1.00 84.69 204 THR A N 1
ATOM 1635 C CA . THR A 1 204 ? -5.152 -1.200 14.065 1.00 84.69 204 THR A CA 1
ATOM 1636 C C . THR A 1 204 ? -5.445 -2.600 13.540 1.00 84.69 204 THR A C 1
ATOM 1638 O O . THR A 1 204 ? -4.718 -3.086 12.674 1.00 84.69 204 THR A O 1
ATOM 1641 N N . LYS A 1 205 ? -6.509 -3.266 14.003 1.00 84.00 205 LYS A N 1
ATOM 1642 C CA . LYS A 1 205 ? -6.844 -4.629 13.570 1.00 84.00 205 LYS A CA 1
ATOM 1643 C C . LYS A 1 205 ? -7.003 -4.741 12.043 1.00 84.00 205 LYS A C 1
ATOM 1645 O O . LYS A 1 205 ? -6.347 -5.614 11.479 1.00 84.00 205 LYS A O 1
ATOM 1650 N N . PRO A 1 206 ? -7.777 -3.886 11.344 1.00 81.56 206 PRO A N 1
ATOM 1651 C CA . PRO A 1 206 ? -7.898 -3.971 9.887 1.00 81.56 206 PRO A CA 1
ATOM 1652 C C . PRO A 1 206 ? -6.571 -3.731 9.151 1.00 81.56 206 PRO A C 1
ATOM 1654 O O . PRO A 1 206 ? -6.323 -4.351 8.119 1.00 81.56 206 PRO A O 1
ATOM 1657 N N . VAL A 1 207 ? -5.686 -2.888 9.701 1.00 83.44 207 VAL A N 1
ATOM 1658 C CA . VAL A 1 207 ? -4.326 -2.667 9.174 1.00 83.44 207 VAL A CA 1
ATOM 1659 C C . VAL A 1 207 ? -3.504 -3.951 9.267 1.00 83.44 207 VAL A C 1
ATOM 1661 O O . VAL A 1 207 ? -2.890 -4.375 8.289 1.00 83.44 207 VAL A O 1
ATOM 1664 N N . PHE A 1 208 ? -3.516 -4.610 10.426 1.00 82.44 208 PHE A N 1
ATOM 1665 C CA . PHE A 1 208 ? -2.822 -5.882 10.610 1.00 82.44 208 PHE A CA 1
ATOM 1666 C C . PHE A 1 208 ? -3.423 -6.998 9.749 1.00 82.44 208 PHE A C 1
ATOM 1668 O O . PHE A 1 208 ? -2.674 -7.762 9.143 1.00 82.44 208 PHE A O 1
ATOM 1675 N N . ASP A 1 209 ? -4.746 -7.068 9.624 1.00 80.56 209 ASP A N 1
ATOM 1676 C CA . ASP A 1 209 ? -5.416 -8.044 8.758 1.00 80.56 209 ASP A CA 1
ATOM 1677 C C . ASP A 1 209 ? -5.040 -7.839 7.277 1.00 80.56 209 ASP A C 1
ATOM 1679 O O . ASP A 1 209 ? -4.834 -8.811 6.548 1.00 80.56 209 ASP A O 1
ATOM 1683 N N . ALA A 1 210 ? -4.878 -6.585 6.842 1.00 79.12 210 ALA A N 1
ATOM 1684 C CA . ALA A 1 210 ? -4.403 -6.239 5.504 1.00 79.12 210 ALA A CA 1
ATOM 1685 C C . ALA A 1 210 ? -2.936 -6.638 5.267 1.00 79.12 210 ALA A C 1
ATOM 1687 O O . ALA A 1 210 ? -2.598 -7.160 4.204 1.00 79.12 210 ALA A O 1
ATOM 1688 N N . LEU A 1 211 ? -2.063 -6.418 6.256 1.00 78.06 211 LEU A N 1
ATOM 1689 C CA . LEU A 1 211 ? -0.636 -6.756 6.178 1.00 78.06 211 LEU A CA 1
ATOM 1690 C C . LEU A 1 211 ? -0.377 -8.267 6.226 1.00 78.06 211 LEU A C 1
ATOM 1692 O O . LEU A 1 211 ? 0.574 -8.766 5.617 1.00 78.06 211 LEU A O 1
ATOM 1696 N N . PHE A 1 212 ? -1.209 -9.004 6.959 1.00 76.94 212 PHE A N 1
ATOM 1697 C CA . PHE A 1 212 ? -1.055 -10.432 7.207 1.00 76.94 212 PHE A CA 1
ATOM 1698 C C . PHE A 1 212 ? -2.235 -11.203 6.606 1.00 76.94 212 PHE A C 1
ATOM 1700 O O . PHE A 1 212 ? -3.108 -11.707 7.315 1.00 76.94 212 PHE A O 1
ATOM 1707 N N . ALA A 1 213 ? -2.236 -11.314 5.272 1.00 64.38 213 ALA A N 1
ATOM 1708 C CA . ALA A 1 213 ? -3.201 -12.119 4.526 1.00 64.38 213 ALA A CA 1
ATOM 1709 C C . ALA A 1 213 ? -3.309 -13.537 5.129 1.00 64.38 213 ALA A C 1
ATOM 1711 O O . ALA A 1 213 ? -2.344 -14.301 5.118 1.00 64.38 213 ALA A O 1
ATOM 1712 N N . GLY A 1 214 ? -4.481 -13.867 5.684 1.00 59.00 214 GLY A N 1
ATOM 1713 C CA . GLY A 1 214 ? -4.742 -15.132 6.386 1.00 59.00 214 GLY A CA 1
ATOM 1714 C C . GLY A 1 214 ? -5.328 -14.992 7.796 1.00 59.00 214 GLY A C 1
ATOM 1715 O O . GLY A 1 214 ? -5.645 -16.009 8.405 1.00 59.00 214 GLY A O 1
ATOM 1716 N N . GLY A 1 215 ? -5.492 -13.771 8.327 1.00 56.09 215 GLY A N 1
ATOM 1717 C CA . GLY A 1 215 ? -6.208 -13.531 9.594 1.00 56.09 215 GLY A CA 1
ATOM 1718 C C . GLY A 1 215 ? -5.525 -14.123 10.836 1.00 56.09 215 GLY A C 1
ATOM 1719 O O . GLY A 1 215 ? -6.131 -14.232 11.902 1.00 56.09 215 GLY A O 1
ATOM 1720 N N . SER A 1 216 ? -4.255 -14.517 10.717 1.00 60.44 216 SER A N 1
ATOM 1721 C CA . SER A 1 216 ? -3.523 -15.233 11.764 1.00 60.44 216 SER A CA 1
ATOM 1722 C C . SER A 1 216 ? -3.132 -14.350 12.949 1.00 60.44 216 SER A C 1
ATOM 1724 O O . SER A 1 216 ? -2.750 -14.879 13.988 1.00 60.44 216 SER A O 1
ATOM 1726 N N . PHE A 1 217 ? -3.185 -13.022 12.820 1.00 66.50 217 PHE A N 1
ATOM 1727 C CA . PHE A 1 217 ? -2.788 -12.119 13.901 1.00 66.50 217 PHE A CA 1
ATOM 1728 C C . PHE A 1 217 ? -3.780 -12.180 15.067 1.00 66.50 217 PHE A C 1
ATOM 1730 O O . PHE A 1 217 ? -3.407 -12.528 16.186 1.00 66.50 217 PHE A O 1
ATOM 1737 N N . VAL A 1 218 ? -5.063 -11.941 14.787 1.00 64.19 218 VAL A N 1
ATOM 1738 C CA . VAL A 1 218 ? -6.122 -11.970 15.806 1.00 64.19 218 VAL A CA 1
ATOM 1739 C C . VAL A 1 218 ? -6.344 -13.389 16.325 1.00 64.19 218 VAL A C 1
ATOM 1741 O O . VAL A 1 218 ? -6.584 -13.581 17.512 1.00 64.19 218 VAL A O 1
ATOM 1744 N N . GLN A 1 219 ? -6.203 -14.401 15.463 1.00 67.62 219 GLN A N 1
ATOM 1745 C CA . GLN A 1 219 ? -6.396 -15.797 15.859 1.00 67.62 219 GLN A CA 1
ATOM 1746 C C . GLN A 1 219 ? -5.298 -16.333 16.784 1.00 67.62 219 GLN A C 1
ATOM 1748 O O . GLN A 1 219 ? -5.586 -17.235 17.562 1.00 67.62 219 GLN A O 1
ATOM 1753 N N . ASN A 1 220 ? -4.076 -15.795 16.744 1.00 73.50 220 ASN A N 1
ATOM 1754 C CA . ASN A 1 220 ? -2.958 -16.312 17.544 1.00 73.50 220 ASN A CA 1
ATOM 1755 C C . ASN A 1 220 ? -2.563 -15.411 18.722 1.00 73.50 220 ASN A C 1
ATOM 1757 O O . ASN A 1 220 ? -1.741 -15.823 19.538 1.00 73.50 220 ASN A O 1
ATOM 1761 N N . ASN A 1 221 ? -3.114 -14.197 18.823 1.00 75.44 221 ASN A N 1
ATOM 1762 C CA . ASN A 1 221 ? -2.806 -13.258 19.898 1.00 75.44 221 ASN A CA 1
ATOM 1763 C C . ASN A 1 221 ? -3.903 -13.291 20.987 1.00 75.44 221 ASN A C 1
ATOM 1765 O O . ASN A 1 221 ? -5.010 -12.810 20.738 1.00 75.44 221 ASN A O 1
ATOM 1769 N N . PRO A 1 222 ? -3.612 -13.796 22.204 1.00 76.44 222 PRO A N 1
ATOM 1770 C CA . PRO A 1 222 ? -4.594 -13.889 23.289 1.00 76.44 222 PRO A CA 1
ATOM 1771 C C . PRO A 1 222 ? -5.203 -12.538 23.686 1.00 76.44 222 PRO A C 1
ATOM 1773 O O . PRO A 1 222 ? -6.385 -12.462 24.006 1.00 76.44 222 PRO A O 1
ATOM 1776 N N . VAL A 1 223 ? -4.418 -11.458 23.619 1.00 78.31 223 VAL A N 1
ATOM 1777 C CA . VAL A 1 223 ? -4.891 -10.099 23.917 1.00 78.31 223 VAL A CA 1
ATOM 1778 C C . VAL A 1 223 ? -5.878 -9.643 22.844 1.00 78.31 223 VAL A C 1
ATOM 1780 O O . VAL A 1 223 ? -6.954 -9.153 23.175 1.00 78.31 223 VAL A O 1
ATOM 1783 N N . SER A 1 224 ? -5.564 -9.866 21.563 1.00 80.12 224 SER A N 1
ATOM 1784 C CA . SER A 1 224 ? -6.481 -9.558 20.456 1.00 80.12 224 SER A CA 1
ATOM 1785 C C . SER A 1 224 ? -7.773 -10.372 20.519 1.00 80.12 224 SER A C 1
ATOM 1787 O O . SER A 1 224 ? -8.833 -9.827 20.235 1.00 80.12 224 SER A O 1
ATOM 1789 N N . GLN A 1 225 ? -7.724 -11.642 20.931 1.00 80.38 225 GLN A N 1
ATOM 1790 C CA . GLN A 1 225 ? -8.931 -12.452 21.131 1.00 80.38 225 GLN A CA 1
ATOM 1791 C C . GLN A 1 225 ? -9.830 -11.883 22.238 1.00 80.38 225 GLN A C 1
ATOM 1793 O O . GLN A 1 225 ? -11.041 -11.770 22.043 1.00 80.38 225 GLN A O 1
ATOM 1798 N N . SER A 1 226 ? -9.250 -11.491 23.379 1.00 80.69 226 SER A N 1
ATOM 1799 C CA . SER A 1 226 ? -9.995 -10.870 24.482 1.00 80.69 226 SER A CA 1
ATOM 1800 C C . SER A 1 226 ? -10.614 -9.532 24.075 1.00 80.69 226 SER A C 1
ATOM 1802 O O . SER A 1 226 ? -11.788 -9.295 24.353 1.00 80.69 226 SER A O 1
ATOM 1804 N N . LEU A 1 227 ? -9.857 -8.686 23.368 1.00 83.75 227 LEU A N 1
ATOM 1805 C CA . LEU A 1 227 ? -10.351 -7.416 22.828 1.00 83.75 227 LEU A CA 1
ATOM 1806 C C . LEU A 1 227 ? -11.508 -7.648 21.845 1.00 83.75 227 LEU A C 1
ATOM 1808 O O . LEU A 1 227 ? -12.557 -7.021 21.967 1.00 83.75 227 LEU A O 1
ATOM 1812 N N . GLN A 1 228 ? -11.360 -8.605 20.925 1.00 82.31 228 GLN A N 1
ATOM 1813 C CA . GLN A 1 228 ? -12.385 -8.924 19.933 1.00 82.31 228 GLN A CA 1
ATOM 1814 C C . GLN A 1 228 ? -13.672 -9.460 20.568 1.00 82.31 228 GLN A C 1
ATOM 1816 O O . GLN A 1 228 ? -14.762 -9.098 20.131 1.00 82.31 228 GLN A O 1
ATOM 1821 N N . LYS A 1 229 ? -13.573 -10.309 21.598 1.00 83.50 229 LYS A N 1
ATOM 1822 C CA . LYS A 1 229 ? -14.747 -10.851 22.299 1.00 83.50 229 LYS A CA 1
ATOM 1823 C C . LYS A 1 229 ? -15.610 -9.731 22.883 1.00 83.50 229 LYS A C 1
ATOM 1825 O O . LYS A 1 229 ? -16.826 -9.736 22.728 1.00 83.50 229 LYS A O 1
ATOM 1830 N N . VAL A 1 230 ? -14.962 -8.757 23.510 1.00 85.44 230 VAL A N 1
ATOM 1831 C CA . VAL A 1 230 ? -15.625 -7.617 24.151 1.00 85.44 230 VAL A CA 1
ATOM 1832 C C . VAL A 1 230 ? -16.251 -6.706 23.114 1.00 85.44 230 VAL A C 1
ATOM 1834 O O . VAL A 1 230 ? -17.381 -6.269 23.298 1.00 85.44 230 VAL A O 1
ATOM 1837 N N . LEU A 1 231 ? -15.559 -6.472 21.997 1.00 81.81 231 LEU A N 1
ATOM 1838 C CA . LEU A 1 231 ? -16.132 -5.732 20.879 1.00 81.81 231 LEU A CA 1
ATOM 1839 C C . LEU A 1 231 ? -17.394 -6.408 20.349 1.00 81.81 231 LEU A C 1
ATOM 1841 O O . LEU A 1 231 ? -18.401 -5.726 20.248 1.00 81.81 231 LEU A O 1
ATOM 1845 N N . ILE A 1 232 ? -17.388 -7.725 20.124 1.00 82.75 232 ILE A N 1
ATOM 1846 C CA . ILE A 1 232 ? -18.564 -8.470 19.637 1.00 82.75 232 ILE A CA 1
ATOM 1847 C C . ILE A 1 232 ? -19.747 -8.357 20.610 1.00 82.75 232 ILE A C 1
ATOM 1849 O O . ILE A 1 232 ? -20.886 -8.151 20.192 1.00 82.75 232 ILE A O 1
ATOM 1853 N N . GLU A 1 233 ? -19.493 -8.477 21.914 1.00 82.50 233 GLU A N 1
ATOM 1854 C CA . GLU A 1 233 ? -20.537 -8.368 22.940 1.00 82.50 233 GLU A CA 1
ATOM 1855 C C . GLU A 1 233 ? -21.075 -6.927 23.075 1.00 82.50 233 GLU A C 1
ATOM 1857 O O . GLU A 1 233 ? -22.256 -6.728 23.364 1.00 82.50 233 GLU A O 1
ATOM 1862 N N . LEU A 1 234 ? -20.253 -5.913 22.781 1.00 75.38 23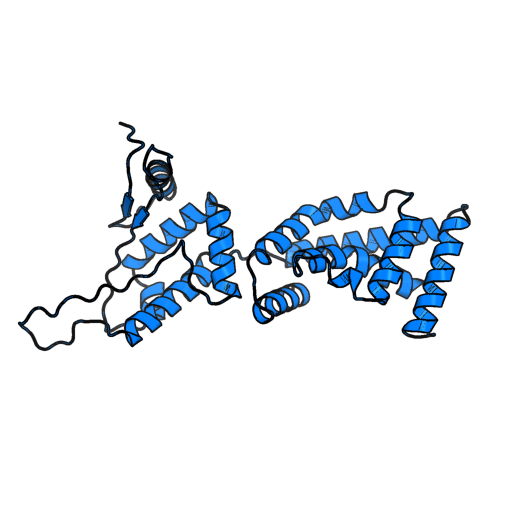4 LEU A N 1
ATOM 1863 C CA . LEU A 1 234 ? -20.661 -4.503 22.714 1.00 75.38 234 LEU A CA 1
ATOM 1864 C C . LEU A 1 234 ? -21.297 -4.114 21.353 1.00 75.38 234 LEU A C 1
ATOM 1866 O O . LEU A 1 234 ? -22.122 -3.197 21.299 1.00 75.38 234 LEU A O 1
ATOM 1870 N N . GLU A 1 235 ? -20.956 -4.809 20.260 1.00 64.94 235 GLU A N 1
ATOM 1871 C CA . GLU A 1 235 ? -21.307 -4.520 18.854 1.00 64.94 235 GLU A CA 1
ATOM 1872 C C . GLU A 1 235 ? -22.768 -4.779 18.489 1.00 64.94 235 GLU A C 1
ATOM 1874 O O . GLU A 1 235 ? -23.225 -4.315 17.442 1.00 64.94 235 GLU A O 1
ATOM 1879 N N . GLY A 1 236 ? -23.566 -5.356 19.394 1.00 56.53 236 GLY A N 1
ATOM 1880 C CA . GLY A 1 236 ? -25.029 -5.336 19.279 1.00 56.53 236 GLY A CA 1
ATOM 1881 C C . GLY A 1 236 ? -25.621 -3.922 19.097 1.00 56.53 236 GLY A C 1
ATOM 1882 O O . GLY A 1 236 ? -26.815 -3.791 18.819 1.00 56.53 236 GLY A O 1
ATOM 1883 N N . ARG A 1 237 ? -24.808 -2.856 19.244 1.00 54.78 237 ARG A N 1
ATOM 1884 C CA . ARG A 1 237 ? -25.148 -1.444 19.004 1.00 54.78 237 ARG A CA 1
ATOM 1885 C C . ARG A 1 237 ? -24.056 -0.657 18.229 1.00 54.78 237 ARG A C 1
ATOM 1887 O O . ARG A 1 237 ? -23.423 0.256 18.755 1.00 54.78 237 ARG A O 1
ATOM 1894 N N . SER A 1 238 ? -23.928 -0.911 16.925 1.00 55.03 238 SER A N 1
ATOM 1895 C CA . SER A 1 238 ? -23.543 0.080 15.888 1.00 55.03 238 SER A CA 1
ATOM 1896 C C . SER A 1 238 ? -22.120 0.696 15.896 1.00 55.03 238 SER A C 1
ATOM 1898 O O . SER A 1 238 ? -21.978 1.832 15.431 1.00 55.03 238 SER A O 1
ATOM 1900 N N . LEU A 1 239 ? -21.074 0.031 16.403 1.00 58.78 239 LEU A N 1
ATOM 1901 C CA . LEU A 1 239 ? -19.693 0.570 16.382 1.00 58.78 239 LEU A CA 1
ATOM 1902 C C . LEU A 1 239 ? -19.044 0.577 14.976 1.00 58.78 239 LEU A C 1
ATOM 1904 O O . LEU A 1 239 ? -18.176 1.400 14.709 1.00 58.78 239 LEU A O 1
ATOM 1908 N N . GLU A 1 240 ? -19.538 -0.239 14.040 1.00 58.66 240 GLU A N 1
ATOM 1909 C CA . GLU A 1 240 ? -19.036 -0.353 12.653 1.00 58.66 240 GLU A CA 1
ATOM 1910 C C . GLU A 1 240 ? -19.261 0.893 11.772 1.00 58.66 240 GLU A C 1
ATOM 1912 O O . GLU A 1 240 ? -18.752 0.985 10.657 1.00 58.66 240 GLU A O 1
ATOM 1917 N N . VAL A 1 241 ? -20.069 1.861 12.217 1.00 59.44 241 VAL A N 1
ATOM 1918 C CA . VAL A 1 241 ? -20.414 3.029 11.384 1.00 59.44 241 VAL A CA 1
ATOM 1919 C C . VAL A 1 241 ? -19.217 3.971 11.214 1.00 59.44 241 VAL A C 1
ATOM 1921 O O . VAL A 1 241 ? -19.094 4.609 10.172 1.00 59.44 241 VAL A O 1
ATOM 1924 N N . GLU A 1 242 ? -18.328 4.026 12.205 1.00 63.78 242 GLU A N 1
ATOM 1925 C CA . GLU A 1 242 ? -17.222 4.993 12.279 1.00 63.78 242 GLU A CA 1
ATOM 1926 C C . GLU A 1 242 ? -15.958 4.509 11.552 1.00 63.78 242 GLU A C 1
ATOM 1928 O O . GLU A 1 242 ? -15.122 5.315 11.161 1.00 63.78 242 GLU A O 1
ATOM 1933 N N . THR A 1 243 ? -15.829 3.206 11.290 1.00 65.81 243 THR A N 1
ATOM 1934 C CA . THR A 1 243 ? -14.715 2.658 10.497 1.00 65.81 243 THR A CA 1
ATOM 1935 C C . THR A 1 243 ? -14.899 2.860 8.994 1.00 65.81 243 THR A C 1
ATOM 1937 O O . THR A 1 243 ? -13.929 2.742 8.252 1.00 65.81 243 THR A O 1
ATOM 1940 N N . LYS A 1 244 ? -16.100 3.244 8.533 1.00 71.62 244 LYS A N 1
ATOM 1941 C CA . LYS A 1 244 ? -16.359 3.547 7.114 1.00 71.62 244 LYS A CA 1
ATOM 1942 C C . LYS A 1 244 ? -15.526 4.709 6.586 1.00 71.62 244 LYS A C 1
ATOM 1944 O O . LYS A 1 244 ? -15.164 4.701 5.414 1.00 71.62 244 LYS A O 1
ATOM 1949 N N . GLU A 1 245 ? -15.230 5.698 7.427 1.00 74.62 245 GLU A N 1
ATOM 1950 C CA . GLU A 1 245 ? -14.384 6.834 7.042 1.00 74.62 245 GLU A CA 1
ATOM 1951 C C . GLU A 1 245 ? -12.931 6.396 6.794 1.00 74.62 245 GLU A C 1
ATOM 1953 O O . GLU A 1 245 ? -12.251 6.971 5.949 1.00 74.62 245 GLU A O 1
ATOM 1958 N N . LEU A 1 246 ? -12.490 5.313 7.447 1.00 77.81 246 LEU A N 1
ATOM 1959 C CA . LEU A 1 246 ? -11.167 4.710 7.270 1.00 77.81 246 LEU A CA 1
ATOM 1960 C C . LEU A 1 246 ? -11.128 3.629 6.185 1.00 77.81 246 LEU A C 1
ATOM 1962 O O . LEU A 1 246 ? -10.063 3.069 5.937 1.00 77.81 246 LEU A O 1
ATOM 1966 N N . GLU A 1 247 ? -12.239 3.330 5.507 1.00 80.38 247 GLU A N 1
ATOM 1967 C CA . GLU A 1 247 ? -12.267 2.255 4.508 1.00 80.38 247 GLU A CA 1
ATOM 1968 C C . GLU A 1 247 ? -11.263 2.518 3.376 1.00 80.38 247 GLU A C 1
ATOM 1970 O O . GLU A 1 247 ? -10.503 1.625 3.014 1.00 80.38 247 GLU A O 1
ATOM 1975 N N . GLY A 1 248 ? -11.169 3.769 2.907 1.00 79.62 248 GLY A N 1
ATOM 1976 C CA . GLY A 1 248 ? -10.177 4.169 1.904 1.00 79.62 248 GLY A CA 1
ATOM 1977 C C . GLY A 1 248 ? -8.732 4.016 2.393 1.00 79.62 248 GLY A C 1
ATOM 1978 O O . GLY A 1 248 ? -7.868 3.568 1.642 1.00 79.62 248 GLY A O 1
ATOM 1979 N N . PHE A 1 249 ? -8.470 4.304 3.670 1.00 80.62 249 PHE A N 1
ATOM 1980 C CA . PHE A 1 249 ? -7.168 4.048 4.289 1.00 80.62 249 PHE A CA 1
ATOM 1981 C C . PHE A 1 249 ? -6.857 2.545 4.341 1.00 80.62 249 PHE A C 1
ATOM 1983 O O . PHE A 1 249 ? -5.748 2.121 4.015 1.00 80.62 249 PHE A O 1
ATOM 1990 N N . TYR A 1 250 ? -7.830 1.711 4.708 1.00 82.12 250 TYR A N 1
ATOM 1991 C CA . TYR A 1 250 ? -7.646 0.261 4.741 1.00 82.12 250 TYR A CA 1
ATOM 1992 C C . TYR A 1 250 ? -7.477 -0.342 3.343 1.00 82.12 250 TYR A C 1
ATOM 1994 O O . TYR A 1 250 ? -6.697 -1.285 3.186 1.00 82.12 250 TYR A O 1
ATOM 2002 N N . ASP A 1 251 ? -8.158 0.197 2.331 1.00 80.50 251 ASP A N 1
ATOM 2003 C CA . ASP A 1 251 ? -7.935 -0.137 0.923 1.00 80.50 251 ASP A CA 1
ATOM 2004 C C . ASP A 1 251 ? -6.499 0.207 0.502 1.00 80.50 251 ASP A C 1
ATOM 2006 O O . ASP A 1 251 ? -5.819 -0.628 -0.100 1.00 80.50 251 ASP A O 1
ATOM 2010 N N . ASP A 1 252 ? -5.998 1.382 0.894 1.00 78.25 252 ASP A N 1
ATOM 2011 C CA . ASP A 1 252 ? -4.626 1.811 0.616 1.00 78.25 252 ASP A CA 1
ATOM 2012 C C . ASP A 1 252 ? -3.584 0.880 1.253 1.00 78.25 252 ASP A C 1
ATOM 2014 O O . ASP A 1 252 ? -2.621 0.468 0.595 1.00 78.25 252 ASP A O 1
ATOM 2018 N N . VAL A 1 253 ? -3.779 0.506 2.522 1.00 80.62 253 VAL A N 1
ATOM 2019 C CA . VAL A 1 253 ? -2.907 -0.455 3.214 1.00 80.62 253 VAL A CA 1
ATOM 2020 C C . VAL A 1 253 ? -2.968 -1.822 2.531 1.00 80.62 253 VAL A C 1
ATOM 2022 O O . VAL A 1 253 ? -1.920 -2.429 2.308 1.00 80.62 253 VAL A O 1
ATOM 2025 N N . ARG A 1 254 ? -4.161 -2.302 2.149 1.00 79.81 254 ARG A N 1
ATOM 2026 C CA . ARG A 1 254 ? -4.331 -3.575 1.427 1.00 79.81 254 ARG A CA 1
ATOM 2027 C C . ARG A 1 254 ? -3.629 -3.563 0.079 1.00 79.81 254 ARG A C 1
ATOM 2029 O O . ARG A 1 254 ? -2.958 -4.535 -0.259 1.00 79.81 254 ARG A O 1
ATOM 2036 N N . GLU A 1 255 ? -3.749 -2.483 -0.684 1.00 77.19 255 GLU A N 1
ATOM 2037 C CA . GLU A 1 255 ? -3.078 -2.353 -1.976 1.00 77.19 255 GLU A CA 1
ATOM 2038 C C . GLU A 1 255 ? -1.556 -2.337 -1.813 1.00 77.19 255 GLU A C 1
ATOM 2040 O O . GLU A 1 255 ? -0.857 -3.015 -2.564 1.00 77.19 255 GLU A O 1
ATOM 2045 N N . ARG A 1 256 ? -1.032 -1.622 -0.808 1.00 74.44 256 ARG A N 1
ATOM 2046 C CA . ARG A 1 256 ? 0.414 -1.570 -0.552 1.00 74.44 256 ARG A CA 1
ATOM 2047 C C . ARG A 1 256 ? 0.954 -2.900 -0.028 1.00 74.44 256 ARG A C 1
ATOM 2049 O O . ARG A 1 256 ? 2.047 -3.296 -0.416 1.00 74.44 256 ARG A O 1
ATOM 2056 N N . ALA A 1 257 ? 0.187 -3.605 0.803 1.00 76.88 257 ALA A N 1
ATOM 2057 C CA . ALA A 1 257 ? 0.518 -4.943 1.288 1.00 76.88 257 ALA A CA 1
ATOM 2058 C C . ALA A 1 257 ? 0.382 -6.030 0.203 1.00 76.88 257 ALA A C 1
ATOM 2060 O O . ALA A 1 257 ? 0.978 -7.107 0.312 1.00 76.88 257 ALA A O 1
ATOM 2061 N N . SER A 1 258 ? -0.398 -5.763 -0.850 1.00 75.44 258 SER A N 1
ATOM 2062 C CA . SER A 1 258 ? -0.709 -6.723 -1.905 1.00 75.44 258 SER A CA 1
ATOM 2063 C C . SER A 1 258 ? 0.542 -7.169 -2.661 1.00 75.44 258 SER A C 1
ATOM 2065 O O . SER A 1 258 ? 1.189 -6.415 -3.387 1.00 75.44 258 SER A O 1
ATOM 2067 N N . GLY A 1 259 ? 0.863 -8.455 -2.526 1.00 68.81 259 GLY A N 1
ATOM 2068 C CA . GLY A 1 259 ? 2.006 -9.080 -3.186 1.00 68.81 259 GLY A CA 1
ATOM 2069 C C . GLY A 1 259 ? 3.335 -8.926 -2.459 1.00 68.81 259 GLY A C 1
ATOM 2070 O O . GLY A 1 259 ? 4.360 -9.275 -3.040 1.00 68.81 259 GLY A O 1
ATOM 2071 N N . ILE A 1 260 ? 3.341 -8.470 -1.206 1.00 74.62 260 ILE A N 1
ATOM 2072 C CA . ILE A 1 260 ? 4.502 -8.639 -0.331 1.00 74.62 260 ILE A CA 1
ATOM 2073 C C . ILE A 1 260 ? 4.529 -10.076 0.174 1.00 74.62 260 ILE A C 1
ATOM 2075 O O . ILE A 1 260 ? 3.606 -10.535 0.847 1.00 74.62 260 ILE A O 1
ATOM 2079 N N . ASP A 1 261 ? 5.608 -10.786 -0.135 1.00 74.94 261 ASP A N 1
ATOM 2080 C CA . ASP A 1 261 ? 5.788 -12.194 0.226 1.00 74.94 261 ASP A CA 1
ATOM 2081 C C . ASP A 1 261 ? 6.840 -12.414 1.326 1.00 74.94 261 ASP A C 1
ATOM 2083 O O . ASP A 1 261 ? 7.044 -13.539 1.781 1.00 74.94 261 ASP A O 1
ATOM 2087 N N . ASN A 1 262 ? 7.486 -11.344 1.794 1.00 77.50 262 ASN A N 1
ATOM 2088 C CA . ASN A 1 262 ? 8.586 -11.394 2.753 1.00 77.50 262 ASN A CA 1
ATOM 2089 C C . ASN A 1 262 ? 8.318 -10.544 4.010 1.00 77.50 262 ASN A C 1
ATOM 2091 O O . ASN A 1 262 ? 7.441 -9.681 4.054 1.00 77.50 262 ASN A O 1
ATOM 2095 N N . ALA A 1 263 ? 9.051 -10.845 5.085 1.00 79.06 263 ALA A N 1
ATOM 2096 C CA . ALA A 1 263 ? 8.897 -10.162 6.369 1.00 79.06 263 ALA A CA 1
ATOM 2097 C C . ALA A 1 263 ? 9.464 -8.732 6.357 1.00 79.06 263 ALA A C 1
ATOM 2099 O O . ALA A 1 263 ? 8.865 -7.851 6.967 1.00 79.06 263 ALA A O 1
ATOM 2100 N N . GLU A 1 264 ? 10.565 -8.496 5.637 1.00 80.88 264 GLU A N 1
ATOM 2101 C CA . GLU A 1 264 ? 11.239 -7.191 5.556 1.00 80.88 264 GLU A CA 1
ATOM 2102 C C . GLU A 1 264 ? 10.326 -6.120 4.938 1.00 80.88 264 GLU A C 1
ATOM 2104 O O . GLU A 1 264 ? 10.151 -5.049 5.516 1.00 80.88 264 GLU A O 1
ATOM 2109 N N . GLY A 1 265 ? 9.654 -6.432 3.826 1.00 76.81 265 GLY A N 1
ATOM 2110 C CA . GLY A 1 265 ? 8.703 -5.534 3.169 1.00 76.81 265 GLY A CA 1
ATOM 2111 C C . GLY A 1 265 ? 7.496 -5.201 4.048 1.00 76.81 265 GLY A C 1
ATOM 2112 O O . GLY A 1 265 ? 7.085 -4.044 4.118 1.00 76.81 265 GLY A O 1
ATOM 2113 N N . ARG A 1 266 ? 6.967 -6.183 4.795 1.00 80.25 266 ARG A N 1
ATOM 2114 C CA . ARG A 1 266 ? 5.883 -5.941 5.766 1.00 80.25 266 ARG A CA 1
ATOM 2115 C C . ARG A 1 266 ? 6.344 -5.054 6.916 1.00 80.25 266 ARG A C 1
ATOM 2117 O O . ARG A 1 266 ? 5.637 -4.120 7.279 1.00 80.25 266 ARG A O 1
ATOM 2124 N N . GLN A 1 267 ? 7.530 -5.316 7.465 1.00 81.31 267 GLN A N 1
ATOM 2125 C CA . GLN A 1 267 ? 8.106 -4.501 8.534 1.00 81.31 267 GLN A CA 1
ATOM 2126 C C . GLN A 1 267 ? 8.328 -3.059 8.074 1.00 81.31 267 GLN A C 1
ATOM 2128 O O . GLN A 1 267 ? 8.028 -2.135 8.824 1.00 81.31 267 GLN A O 1
ATOM 2133 N N . LYS A 1 268 ? 8.788 -2.859 6.836 1.00 81.25 268 LYS A N 1
ATOM 2134 C CA . LYS A 1 268 ? 8.963 -1.525 6.261 1.00 81.25 268 LYS A CA 1
ATOM 2135 C C . LYS A 1 268 ? 7.649 -0.741 6.227 1.00 81.25 268 LYS A C 1
ATOM 2137 O O . LYS A 1 268 ? 7.647 0.416 6.628 1.00 81.25 268 LYS A O 1
ATOM 2142 N N . ILE A 1 269 ? 6.531 -1.369 5.847 1.00 79.81 269 ILE A N 1
ATOM 2143 C CA . ILE A 1 269 ? 5.218 -0.704 5.910 1.00 79.81 269 ILE A CA 1
ATOM 2144 C C . ILE A 1 269 ? 4.833 -0.365 7.350 1.00 79.81 269 ILE A C 1
ATOM 2146 O O . ILE A 1 269 ? 4.352 0.733 7.597 1.00 79.81 269 ILE A O 1
ATOM 2150 N N . VAL A 1 270 ? 5.043 -1.275 8.304 1.00 81.94 270 VAL A N 1
ATOM 2151 C CA . VAL A 1 270 ? 4.717 -1.009 9.716 1.00 81.94 270 VAL A CA 1
ATOM 2152 C C . VAL A 1 270 ? 5.504 0.189 10.250 1.00 81.94 270 VAL A C 1
ATOM 2154 O O . VAL A 1 270 ? 4.931 1.026 10.936 1.00 81.94 270 VAL A O 1
ATOM 2157 N N . VAL A 1 271 ? 6.792 0.293 9.913 1.00 82.12 271 VAL A N 1
ATOM 2158 C CA . VAL A 1 271 ? 7.622 1.449 10.285 1.00 82.12 271 VAL A CA 1
ATOM 2159 C C . VAL A 1 271 ? 7.104 2.724 9.616 1.00 82.12 271 VAL A C 1
ATOM 2161 O O . VAL A 1 271 ? 6.924 3.728 10.291 1.00 82.12 271 VAL A O 1
ATOM 2164 N N . GLU A 1 272 ? 6.781 2.678 8.322 1.00 78.38 272 GLU A N 1
ATOM 2165 C CA . GLU A 1 272 ? 6.213 3.829 7.607 1.00 78.38 272 GLU A CA 1
ATOM 2166 C C . GLU A 1 272 ? 4.876 4.303 8.196 1.00 78.38 272 GLU A C 1
ATOM 2168 O O . GLU A 1 272 ? 4.647 5.506 8.248 1.00 78.38 272 GLU A O 1
ATOM 2173 N N . LEU A 1 273 ? 4.013 3.381 8.638 1.00 78.50 273 LEU A N 1
ATOM 2174 C CA . LEU A 1 273 ? 2.736 3.688 9.296 1.00 78.50 273 LEU A CA 1
ATOM 2175 C C . LEU A 1 273 ? 2.904 4.214 10.726 1.00 78.50 273 LEU A C 1
ATOM 2177 O O . LEU A 1 273 ? 1.986 4.825 11.255 1.00 78.50 273 LEU A O 1
ATOM 2181 N N . TYR A 1 274 ? 4.029 3.919 11.376 1.00 76.06 274 TYR A N 1
ATOM 2182 C CA . TYR A 1 274 ? 4.332 4.416 12.715 1.00 76.06 274 TYR A CA 1
ATOM 2183 C C . TYR A 1 274 ? 4.976 5.808 12.674 1.00 76.06 274 TYR A C 1
ATOM 2185 O O . TYR A 1 274 ? 4.688 6.652 13.519 1.00 76.06 274 TYR A O 1
ATOM 2193 N N . ASP A 1 275 ? 5.852 6.046 11.696 1.00 73.44 275 ASP A N 1
ATOM 2194 C CA . ASP A 1 275 ? 6.614 7.292 11.561 1.00 73.44 275 ASP A CA 1
ATOM 2195 C C . ASP A 1 275 ? 5.801 8.455 10.960 1.00 73.44 275 ASP A C 1
ATOM 2197 O O . ASP A 1 275 ? 6.272 9.599 10.961 1.00 73.44 275 ASP A O 1
ATOM 2201 N N . LYS A 1 276 ? 4.624 8.180 10.391 1.00 64.62 276 LYS A N 1
ATOM 2202 C CA . LYS A 1 276 ? 3.786 9.136 9.655 1.00 64.62 276 LYS A CA 1
ATOM 2203 C C . LYS A 1 276 ? 2.384 9.228 10.239 1.00 64.62 276 LYS A C 1
ATOM 2205 O O . LYS A 1 276 ? 1.818 10.345 10.224 1.00 64.62 276 LYS A O 1
#

Organism: NCBI:txid410659

Radius of gyration: 26.52 Å; chains: 1; bounding box: 68×32×76 Å

InterPro domains:
  IPR027417 P-loop containing nucleoside triphosphate hydrolase [G3DSA:3.40.50.300] (1-96)
  IPR027417 P-loop containing nucleoside triphosphate hydrolase [SSF52540] (2-78)
  IPR053980 Type ISP restriction-modification enzyme, coupler domain [PF22240] (140-265)

pLDDT: mean 77.9, std 10.2, range [46.03, 92.5]

Secondary structure (DSSP, 8-state):
---TT--EEE--S--S-HHHHHHHHHHHTS--TT----EEE------TTS-HHHHHHH-HHHHHHHHHHHHHHTT-HHHHHHHHHHHHH-PPPSSS------PPPPSS--S--S--HHHHHHHHHHHHHHHHHHHS----HHHHHHHHHHHHHHHHHHHHHHHTSS-HHHHHHHHHHHHHHHHHT-TT--HHHHHHHHHHHHHHHHHHHHHSTTSHHHHH-HHHHHHHHHHHHHGGG-GGGSGGGGHHHHHHHHHHHTT--SHHHHHHHHHHHHH-

Foldseek 3Di:
DADLP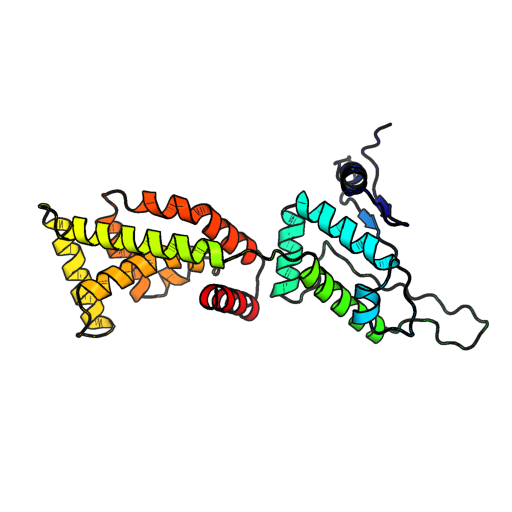AQEDEDPAADPDLVVLLVRVVSQPHDDPPHPHHYYHQDADDAPPDQLLVCCPPPRSNNRVLSNLQSCVVPDLVSLLQLLCCVQVVDDDPRDDQDADFDPDPPDDPDPRGDDPVSSVSNVSSVSVVCCVRVHDPDPLVVVVVLLVVLLVVQLVVLVVLCPDPDPQLVVLLVVLLVVCCVPPNVVDDSSNSSSVLSCLVSCVLLVCLLDPPSVPCVPDPNSVSSVVSCVSSVVDDSVPSCVVCVVVSVVSNSSSPPDPDDRSSVVVVVVNVVD